Protein AF-A0A925MW36-F1 (afdb_monomer)

Structure (mmCIF, N/CA/C/O backbone):
data_AF-A0A925MW36-F1
#
_entry.id   AF-A0A925MW36-F1
#
loop_
_atom_site.group_PDB
_atom_site.id
_atom_site.type_symbol
_atom_site.label_atom_id
_atom_site.label_alt_id
_atom_site.label_comp_id
_atom_site.label_asym_id
_atom_site.label_entity_id
_atom_site.label_seq_id
_atom_site.pdbx_PDB_ins_code
_atom_site.Cartn_x
_atom_site.Cartn_y
_atom_site.Cartn_z
_atom_site.occupancy
_atom_site.B_iso_or_equiv
_atom_site.auth_seq_id
_atom_site.auth_comp_id
_atom_site.auth_asym_id
_atom_site.auth_atom_id
_atom_site.pdbx_PDB_model_num
ATOM 1 N N . MET A 1 1 ? -14.188 -10.999 62.364 1.00 54.62 1 MET A N 1
ATOM 2 C CA . MET A 1 1 ? -13.229 -10.550 61.322 1.00 54.62 1 MET A CA 1
ATOM 3 C C . MET A 1 1 ? -12.734 -11.669 60.375 1.00 54.62 1 MET A C 1
ATOM 5 O O . MET A 1 1 ? -11.698 -11.496 59.756 1.00 54.62 1 MET A O 1
ATOM 9 N N . LYS A 1 2 ? -13.461 -12.785 60.166 1.00 55.41 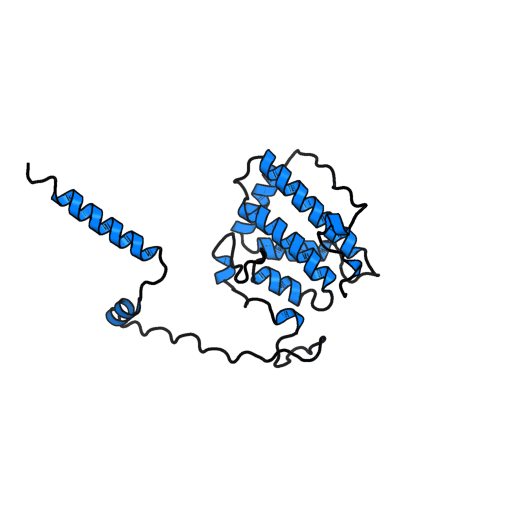2 LYS A N 1
ATOM 10 C CA . LYS A 1 2 ? -12.980 -13.921 59.333 1.00 55.41 2 LYS A CA 1
ATOM 11 C C . LYS A 1 2 ? -13.618 -14.050 57.933 1.00 55.41 2 LYS A C 1
ATOM 13 O O . LYS A 1 2 ? -13.214 -14.903 57.160 1.00 55.41 2 LYS A O 1
ATOM 18 N N . ARG A 1 3 ? -14.591 -13.200 57.578 1.00 53.69 3 ARG A N 1
ATOM 19 C CA . ARG A 1 3 ? -15.371 -13.317 56.323 1.00 53.69 3 ARG A CA 1
ATOM 20 C C . ARG A 1 3 ? -14.789 -12.582 55.103 1.00 53.69 3 ARG A C 1
ATOM 22 O O . ARG A 1 3 ? -15.271 -12.799 54.003 1.00 53.69 3 ARG A O 1
ATOM 29 N N . LYS A 1 4 ? -13.768 -11.731 55.276 1.00 52.72 4 LYS A N 1
ATOM 30 C CA . LYS A 1 4 ? -13.216 -10.899 54.184 1.00 52.72 4 LYS A CA 1
ATOM 31 C C . LYS A 1 4 ? -12.068 -11.549 53.395 1.00 52.72 4 LYS A C 1
ATOM 33 O O . LYS A 1 4 ? -11.804 -11.128 52.280 1.00 52.72 4 LYS A O 1
ATOM 38 N N . TRP A 1 5 ? -11.430 -12.592 53.928 1.00 47.94 5 TRP A N 1
ATOM 39 C CA . TRP A 1 5 ? -10.277 -13.239 53.282 1.00 47.94 5 TRP A CA 1
ATOM 40 C C . TRP A 1 5 ? -10.651 -14.208 52.151 1.00 47.94 5 TRP A C 1
ATOM 42 O O . TRP A 1 5 ? -9.851 -14.438 51.251 1.00 47.94 5 TRP A O 1
ATOM 52 N N . TRP A 1 6 ? -11.878 -14.735 52.148 1.00 47.44 6 TRP A N 1
ATOM 53 C CA . TRP A 1 6 ? -12.308 -15.703 51.133 1.00 47.44 6 TRP A CA 1
ATOM 54 C C . TRP A 1 6 ? -12.542 -15.053 49.758 1.00 47.44 6 TRP A C 1
ATOM 56 O O . TRP A 1 6 ? -12.207 -15.633 48.733 1.00 47.44 6 TRP A O 1
ATOM 66 N N . LEU A 1 7 ? -13.020 -13.803 49.735 1.00 51.78 7 LEU A N 1
ATOM 67 C CA . LEU A 1 7 ? -13.245 -13.049 48.494 1.00 51.78 7 LEU A CA 1
ATOM 68 C C . LEU A 1 7 ? -11.938 -12.669 47.779 1.00 51.78 7 LEU A C 1
ATOM 70 O O . LEU A 1 7 ? -11.902 -12.629 46.554 1.00 51.78 7 LEU A O 1
ATOM 74 N N . VAL A 1 8 ? -10.852 -12.448 48.527 1.00 57.06 8 VAL A N 1
ATOM 75 C CA . VAL A 1 8 ? -9.535 -12.116 47.953 1.00 57.06 8 VAL A CA 1
ATOM 76 C C . VAL A 1 8 ? -8.897 -13.339 47.281 1.00 57.06 8 VAL A C 1
ATOM 78 O O . VAL A 1 8 ? -8.304 -13.214 46.213 1.00 57.06 8 VAL A O 1
ATOM 81 N N . LEU A 1 9 ? -9.076 -14.534 47.855 1.00 52.84 9 LEU A N 1
ATOM 82 C CA . LEU A 1 9 ? -8.556 -15.778 47.277 1.00 52.84 9 LEU A CA 1
ATOM 83 C C . LEU A 1 9 ? -9.309 -16.203 46.007 1.00 52.84 9 LEU A C 1
ATOM 85 O O . LEU A 1 9 ? -8.680 -16.664 45.058 1.00 52.84 9 LEU A O 1
ATOM 89 N N . VAL A 1 10 ? -10.629 -15.991 45.947 1.00 56.34 10 VAL A N 1
ATOM 90 C CA . VAL A 1 10 ? -11.422 -16.262 44.731 1.00 56.34 10 VAL A CA 1
ATOM 91 C C . VAL A 1 10 ? -11.102 -15.252 43.618 1.00 56.34 10 VAL A C 1
ATOM 93 O O . VAL A 1 10 ? -11.014 -15.634 42.454 1.00 56.34 10 VAL A O 1
ATOM 96 N N . GLY A 1 11 ? -10.850 -13.983 43.964 1.00 52.19 11 GLY A N 1
ATOM 97 C CA . GLY A 1 11 ? -10.472 -12.947 42.996 1.00 52.19 11 GLY A CA 1
ATOM 98 C C . GLY A 1 11 ? -9.125 -13.199 42.306 1.00 52.19 11 GLY A C 1
ATOM 99 O O . GLY A 1 11 ? -9.013 -13.009 41.099 1.00 52.19 11 GLY A O 1
ATOM 100 N N . LEU A 1 12 ? -8.116 -13.689 43.036 1.00 52.62 12 LEU A N 1
ATOM 101 C CA . LEU A 1 12 ? -6.794 -13.989 42.465 1.00 52.62 12 LEU A CA 1
ATOM 102 C C . LEU A 1 12 ? -6.791 -15.233 41.560 1.00 52.62 12 LEU A C 1
ATOM 104 O O . LEU A 1 12 ? -6.071 -15.256 40.563 1.00 52.62 12 LEU A O 1
ATOM 108 N N . ALA A 1 13 ? -7.629 -16.234 41.850 1.00 50.66 13 ALA A N 1
ATOM 109 C CA . ALA A 1 13 ? -7.763 -17.423 41.005 1.00 50.66 13 ALA A CA 1
ATOM 110 C C . ALA A 1 13 ? -8.367 -17.104 39.622 1.00 50.66 13 ALA A C 1
ATOM 112 O O . ALA A 1 13 ? -7.975 -17.707 38.627 1.00 50.66 13 ALA A O 1
ATOM 113 N N . LEU A 1 14 ? -9.267 -16.117 39.535 1.00 47.84 14 LEU A N 1
ATOM 114 C CA . LEU A 1 14 ? -9.868 -15.688 38.265 1.00 47.84 14 LEU A CA 1
ATOM 115 C C . LEU A 1 14 ? -8.900 -14.873 37.389 1.00 47.84 14 LEU A C 1
ATOM 117 O O . LEU A 1 14 ? -8.946 -14.981 36.165 1.00 47.84 14 LEU A O 1
ATOM 121 N N . ILE A 1 15 ? -7.979 -14.115 37.994 1.00 50.81 15 ILE A N 1
ATOM 122 C CA . ILE A 1 15 ? -6.969 -13.332 37.258 1.00 50.81 15 ILE A CA 1
ATOM 123 C C . ILE A 1 15 ? -5.899 -14.246 36.636 1.00 50.81 15 ILE A C 1
ATOM 125 O O . ILE A 1 15 ? -5.464 -14.001 35.512 1.00 50.81 15 ILE A O 1
ATOM 129 N N . GLY A 1 16 ? -5.521 -15.334 37.318 1.00 45.19 16 GLY A N 1
ATOM 130 C CA . GLY A 1 16 ? -4.586 -16.326 36.774 1.00 45.19 16 GLY A CA 1
ATOM 131 C C . GLY A 1 16 ? -5.134 -17.073 35.553 1.00 45.19 16 GLY A C 1
ATOM 132 O O . GLY A 1 16 ? -4.391 -17.335 34.613 1.00 45.19 16 GLY A O 1
ATOM 133 N N . VAL A 1 17 ? -6.441 -17.355 35.523 1.00 48.38 17 VAL A N 1
ATOM 134 C CA . VAL A 1 17 ? -7.096 -18.014 34.380 1.00 48.38 17 VAL A CA 1
ATOM 135 C C . VAL A 1 17 ? -7.183 -17.080 33.168 1.00 48.38 17 VAL A C 1
ATOM 137 O O . VAL A 1 17 ? -6.993 -17.539 32.047 1.00 48.38 17 VAL A O 1
ATOM 140 N N . LEU A 1 18 ? -7.384 -15.770 33.367 1.00 44.94 18 LEU A N 1
ATOM 141 C CA . LEU A 1 18 ? -7.426 -14.802 32.262 1.00 44.94 18 LEU A CA 1
ATOM 142 C C . LEU A 1 18 ? -6.061 -14.580 31.586 1.00 44.94 18 LEU A C 1
ATOM 144 O O . LEU A 1 18 ? -6.017 -14.361 30.378 1.00 44.94 18 LEU A O 1
ATOM 148 N N . TRP A 1 19 ? -4.951 -14.681 32.324 1.00 42.81 19 TRP A N 1
ATOM 149 C CA . TRP A 1 19 ? -3.601 -14.554 31.748 1.00 42.81 19 TRP A CA 1
ATOM 150 C C . TRP A 1 19 ? -3.201 -15.737 30.854 1.00 42.81 19 TRP A C 1
ATOM 152 O O . TRP A 1 19 ? -2.377 -15.574 29.958 1.00 42.81 19 TRP A O 1
ATOM 162 N N . ILE A 1 20 ? -3.807 -16.911 31.048 1.00 44.81 20 ILE A N 1
ATOM 163 C CA . ILE A 1 20 ? -3.522 -18.115 30.252 1.00 44.81 20 ILE A CA 1
ATOM 164 C C . ILE A 1 20 ? -4.135 -18.020 28.842 1.00 44.81 20 ILE A C 1
ATOM 166 O O . ILE A 1 20 ? -3.621 -18.628 27.908 1.00 44.81 20 ILE A O 1
ATOM 170 N N . PHE A 1 21 ? -5.182 -17.212 28.647 1.00 45.09 21 PHE A N 1
ATOM 171 C CA . PHE A 1 21 ? -5.819 -17.047 27.333 1.00 45.09 21 PHE A CA 1
ATOM 172 C C . PHE A 1 21 ? -5.115 -16.042 26.408 1.00 45.09 21 PHE A C 1
ATOM 174 O O . PHE A 1 21 ? -5.378 -16.050 25.209 1.00 45.09 21 PHE A O 1
ATOM 181 N N . ALA A 1 22 ? -4.205 -15.207 26.921 1.00 44.84 22 ALA A N 1
ATOM 182 C CA . ALA A 1 22 ? -3.539 -14.164 26.132 1.00 44.84 22 ALA A CA 1
ATOM 183 C C . ALA A 1 22 ? -2.205 -14.602 25.490 1.00 44.84 22 ALA A C 1
ATOM 185 O O . ALA A 1 22 ? -1.701 -13.911 24.611 1.00 44.84 22 ALA A O 1
ATOM 186 N N . SER A 1 23 ? -1.622 -15.735 25.899 1.00 45.59 23 SER A N 1
ATOM 187 C CA . SER A 1 23 ? -0.281 -16.169 25.466 1.00 45.59 23 SER A CA 1
ATOM 188 C C . SER A 1 23 ? -0.261 -17.233 24.359 1.00 45.59 23 SER A C 1
ATOM 190 O O . SER A 1 23 ? 0.815 -17.684 23.977 1.00 45.59 23 SER A O 1
ATOM 192 N N . GLY A 1 24 ? -1.416 -17.630 23.813 1.00 47.84 24 GLY A N 1
ATOM 193 C CA . GLY A 1 24 ? -1.492 -18.428 22.579 1.00 47.84 24 GLY A CA 1
ATOM 194 C C . GLY A 1 24 ? -0.917 -19.852 22.636 1.00 47.84 24 GLY A C 1
ATOM 195 O O . GLY A 1 24 ? -0.820 -20.497 21.599 1.00 47.84 24 GLY A O 1
ATOM 196 N N . THR A 1 25 ? -0.561 -20.379 23.811 1.00 49.06 25 THR A N 1
ATOM 197 C CA . THR A 1 25 ? 0.030 -21.725 23.958 1.00 49.06 25 THR A CA 1
ATOM 198 C C . THR A 1 25 ? -0.758 -22.624 24.905 1.00 49.06 25 THR A C 1
ATOM 200 O O . THR A 1 25 ? -0.192 -23.467 25.602 1.00 49.06 25 THR A O 1
ATOM 203 N N . VAL A 1 26 ? -2.086 -22.480 24.942 1.00 52.59 26 VAL A N 1
ATOM 204 C CA . VAL A 1 26 ? -2.909 -23.472 25.639 1.00 52.59 26 VAL A CA 1
ATOM 205 C C . VAL A 1 26 ? -2.907 -24.743 24.799 1.00 52.59 26 VAL A C 1
ATOM 207 O O . VAL A 1 26 ? -3.488 -24.788 23.716 1.00 52.59 26 VAL A O 1
ATOM 210 N N . ASP A 1 27 ? -2.234 -25.773 25.302 1.00 56.81 27 ASP A N 1
ATOM 211 C CA . ASP A 1 27 ? -2.289 -27.117 24.748 1.00 56.81 27 ASP A CA 1
ATOM 212 C C . ASP A 1 27 ? -3.722 -27.658 24.916 1.00 56.81 27 ASP A C 1
ATOM 214 O O . ASP A 1 27 ? -4.105 -28.236 25.937 1.00 56.81 27 ASP A O 1
ATOM 218 N N . THR A 1 28 ? -4.570 -27.378 23.923 1.00 58.00 28 THR A N 1
ATOM 219 C CA . THR A 1 28 ? -5.993 -27.756 23.917 1.00 58.00 28 THR A CA 1
ATOM 220 C C . THR A 1 28 ? -6.202 -29.259 23.753 1.00 58.00 28 THR A C 1
ATOM 222 O O . THR A 1 28 ? -7.337 -29.726 23.854 1.00 58.00 28 THR A O 1
ATOM 225 N N . THR A 1 29 ? -5.127 -30.034 23.579 1.00 62.31 29 THR A N 1
ATOM 226 C CA . THR A 1 29 ? -5.169 -31.481 23.356 1.00 62.31 29 THR A CA 1
ATOM 227 C C . THR A 1 29 ? -5.871 -32.208 24.503 1.00 62.31 29 THR A C 1
ATOM 229 O O . THR A 1 29 ? -6.662 -33.122 24.268 1.00 62.31 29 THR A O 1
ATOM 232 N N . LEU A 1 30 ? -5.680 -31.756 25.749 1.00 60.53 30 LEU A N 1
ATOM 233 C CA . LEU A 1 30 ? -6.376 -32.316 26.915 1.00 60.53 30 LEU A CA 1
ATOM 234 C C . LEU A 1 30 ? -7.886 -32.036 26.894 1.00 60.53 30 LEU A C 1
ATOM 236 O O . LEU A 1 30 ? -8.679 -32.927 27.201 1.00 60.53 30 LEU A O 1
ATOM 240 N N . LEU A 1 31 ? -8.295 -30.829 26.492 1.00 59.78 31 LEU A N 1
ATOM 241 C CA . LEU A 1 31 ? -9.708 -30.445 26.412 1.00 59.78 31 LEU A CA 1
ATOM 242 C C . LEU A 1 31 ? -10.419 -31.152 25.249 1.00 59.78 31 LEU A C 1
ATOM 244 O O . LEU A 1 31 ? -11.536 -31.638 25.403 1.00 59.78 31 LEU A O 1
ATOM 248 N N . GLN A 1 32 ? -9.752 -31.258 24.100 1.00 63.88 32 GLN A N 1
ATOM 249 C CA . GLN A 1 32 ? -10.251 -31.967 22.921 1.00 63.88 32 GLN A CA 1
ATOM 250 C C . GLN A 1 32 ? -10.417 -33.467 23.198 1.00 63.88 32 GLN A C 1
ATOM 252 O O . GLN A 1 32 ? -11.444 -34.047 22.845 1.00 63.88 32 GLN A O 1
ATOM 257 N N . THR A 1 33 ? -9.469 -34.071 23.925 1.00 67.25 33 THR A N 1
ATOM 258 C CA . THR A 1 33 ? -9.548 -35.479 24.349 1.00 67.25 33 THR A CA 1
ATOM 259 C C . THR A 1 33 ? -10.697 -35.712 25.332 1.00 67.25 33 THR A C 1
ATOM 261 O O . THR A 1 33 ? -11.436 -36.683 25.185 1.00 67.25 33 THR A O 1
ATOM 264 N N . ALA A 1 34 ? -10.906 -34.806 26.295 1.00 71.25 34 ALA A N 1
ATOM 265 C CA . ALA A 1 34 ? -12.011 -34.902 27.253 1.00 71.25 34 ALA A CA 1
ATOM 266 C C . ALA A 1 34 ? -13.398 -34.761 26.597 1.00 71.25 34 ALA A C 1
ATOM 268 O O . ALA A 1 34 ? -14.369 -35.340 27.079 1.00 71.25 34 ALA A O 1
ATOM 269 N N . LEU A 1 35 ? -13.491 -34.020 25.489 1.00 76.81 35 LEU A N 1
ATOM 270 C CA . LEU A 1 35 ? -14.731 -33.810 24.735 1.00 76.81 35 LEU A CA 1
ATOM 271 C C . LEU A 1 35 ? -14.957 -34.842 23.618 1.00 76.81 35 LEU A C 1
ATOM 273 O O . LEU A 1 35 ? -15.942 -34.740 22.889 1.00 76.81 35 LEU A O 1
ATOM 277 N N . GLY A 1 36 ? -14.057 -35.816 23.444 1.00 70.62 36 GLY A N 1
ATOM 278 C CA . GLY A 1 36 ? -14.127 -36.771 22.333 1.00 70.62 36 GLY A CA 1
ATOM 279 C C . GLY A 1 36 ? -13.991 -36.116 20.952 1.00 70.62 36 GLY A C 1
ATOM 280 O O . GLY A 1 36 ? -14.311 -36.736 19.937 1.00 70.62 36 GLY A O 1
ATOM 281 N N . VAL A 1 37 ? -13.518 -34.867 20.897 1.00 70.25 37 VAL A N 1
ATOM 282 C CA . VAL A 1 37 ? -13.255 -34.150 19.652 1.00 70.25 37 VAL A CA 1
ATOM 283 C C . VAL A 1 37 ? -11.925 -34.663 19.133 1.00 70.25 37 VAL A C 1
ATOM 285 O O . VAL A 1 37 ? -10.866 -34.360 19.682 1.00 70.25 37 VAL A O 1
ATOM 288 N N . LYS A 1 38 ? -11.978 -35.480 18.079 1.00 67.50 38 LYS A N 1
ATOM 289 C CA . LYS A 1 38 ? -10.772 -35.926 17.385 1.00 67.50 38 LYS A CA 1
ATOM 290 C C . LYS A 1 38 ? -10.008 -34.673 16.931 1.00 67.50 38 LYS A C 1
ATOM 292 O O . LYS A 1 38 ? -10.609 -33.873 16.209 1.00 67.50 38 LYS A O 1
ATOM 297 N N . PRO A 1 39 ? -8.739 -34.479 17.337 1.00 59.09 39 PRO A N 1
ATOM 298 C CA . PRO A 1 39 ? -7.960 -33.346 16.865 1.00 59.09 39 PRO A CA 1
ATOM 299 C C . PRO A 1 39 ? -7.966 -33.376 15.340 1.00 59.09 39 PRO A C 1
ATOM 301 O O . PRO A 1 39 ? -7.763 -34.435 14.730 1.00 59.09 39 PRO A O 1
ATOM 304 N N . ALA A 1 40 ? -8.276 -32.229 14.732 1.00 58.28 40 ALA A N 1
ATOM 305 C CA . ALA A 1 40 ? -8.167 -32.094 13.292 1.00 58.28 40 ALA A CA 1
ATOM 306 C C . ALA A 1 40 ? -6.739 -32.511 12.907 1.00 58.28 40 ALA A C 1
ATOM 308 O O . ALA A 1 40 ? -5.794 -32.096 13.588 1.00 58.28 40 ALA A O 1
ATOM 309 N N . PRO A 1 41 ? -6.558 -33.374 11.891 1.00 54.88 41 PRO A N 1
ATOM 310 C CA . PRO A 1 41 ? -5.220 -33.690 11.426 1.00 54.88 41 PRO A CA 1
ATOM 311 C C . PRO A 1 41 ? -4.517 -32.369 11.123 1.00 54.88 41 PRO A C 1
ATOM 313 O O . PRO A 1 41 ? -5.091 -31.513 10.446 1.00 54.88 41 PRO A O 1
ATOM 316 N N . ALA A 1 42 ? -3.309 -32.196 11.667 1.00 53.38 42 ALA A N 1
ATOM 317 C CA . ALA A 1 42 ? -2.468 -31.064 11.311 1.00 53.38 42 ALA A CA 1
ATOM 318 C C . ALA A 1 42 ? -2.445 -30.961 9.776 1.00 53.38 42 ALA A C 1
ATOM 320 O O . ALA A 1 42 ? -2.336 -32.012 9.126 1.00 53.38 42 ALA A O 1
ATOM 321 N N . PRO A 1 43 ? -2.604 -29.758 9.190 1.00 51.72 43 PRO A N 1
ATOM 322 C CA . PRO A 1 43 ? -2.528 -29.614 7.747 1.00 51.72 43 PRO A CA 1
ATOM 323 C C . PRO A 1 43 ? -1.233 -30.274 7.287 1.00 51.72 43 PRO A C 1
ATOM 325 O O . PRO A 1 43 ? -0.152 -29.965 7.792 1.00 51.72 43 PRO A O 1
ATOM 328 N N . ALA A 1 44 ? -1.365 -31.274 6.413 1.00 43.72 44 ALA A N 1
ATOM 329 C CA . ALA A 1 44 ? -0.216 -31.982 5.882 1.00 43.72 44 ALA A CA 1
ATOM 330 C C . ALA A 1 44 ? 0.722 -30.936 5.277 1.00 43.72 44 ALA A C 1
ATOM 332 O O . ALA A 1 44 ? 0.263 -30.110 4.489 1.00 43.72 44 ALA A O 1
ATOM 333 N N . ALA A 1 45 ? 2.002 -30.962 5.660 1.00 47.69 45 ALA A N 1
ATOM 334 C CA . ALA A 1 45 ? 3.015 -30.114 5.053 1.00 47.69 45 ALA A CA 1
ATOM 335 C C . ALA A 1 45 ? 2.952 -30.325 3.535 1.00 47.69 45 ALA A C 1
ATOM 337 O O . ALA A 1 45 ? 3.310 -31.390 3.021 1.00 47.69 45 ALA A O 1
ATOM 338 N N . THR A 1 46 ? 2.394 -29.349 2.824 1.00 54.25 46 THR A N 1
ATOM 339 C CA . THR A 1 46 ? 2.319 -29.371 1.370 1.00 54.25 46 THR A CA 1
ATOM 340 C C . THR A 1 46 ? 3.748 -29.396 0.867 1.00 54.25 46 THR A C 1
ATOM 342 O O . THR A 1 46 ? 4.526 -28.520 1.232 1.00 54.25 46 THR A O 1
ATOM 345 N N . LYS A 1 47 ? 4.113 -30.408 0.068 1.00 59.41 47 LYS A N 1
ATOM 346 C CA . LYS A 1 47 ? 5.412 -30.424 -0.615 1.00 59.41 47 LYS A CA 1
ATOM 347 C C . LYS A 1 47 ? 5.574 -29.082 -1.326 1.00 59.41 47 LYS A C 1
ATOM 349 O O . LYS A 1 47 ? 4.766 -28.770 -2.200 1.00 59.41 47 LYS A O 1
ATOM 354 N N . GLU A 1 48 ? 6.556 -28.293 -0.903 1.00 73.69 48 GLU A N 1
ATOM 355 C CA . GLU A 1 48 ? 6.808 -26.981 -1.488 1.00 73.69 48 GLU A CA 1
ATOM 356 C C . GLU A 1 48 ? 7.097 -27.158 -2.977 1.00 73.69 48 GLU A C 1
ATOM 358 O O . GLU A 1 48 ? 7.946 -27.961 -3.377 1.00 73.69 48 GLU A O 1
ATOM 363 N N . LYS A 1 49 ? 6.324 -26.454 -3.807 1.00 79.88 49 LYS A N 1
ATOM 364 C CA . LYS A 1 49 ? 6.540 -26.453 -5.251 1.00 79.88 49 LYS A CA 1
ATOM 365 C C . LYS A 1 49 ? 7.912 -25.834 -5.545 1.00 79.88 49 LYS A C 1
ATOM 367 O O . LYS A 1 49 ? 8.262 -24.836 -4.916 1.00 79.88 49 LYS A O 1
ATOM 372 N N . PRO A 1 50 ? 8.683 -26.378 -6.502 1.00 86.88 50 PRO A N 1
ATOM 373 C CA . PRO A 1 50 ? 9.969 -25.797 -6.872 1.00 86.88 50 PRO A CA 1
ATOM 374 C C . PRO A 1 50 ? 9.784 -24.399 -7.477 1.00 86.88 50 PRO A C 1
ATOM 376 O O . PRO A 1 50 ? 8.732 -24.095 -8.033 1.00 86.88 50 PRO A O 1
ATOM 379 N N . ILE A 1 51 ? 10.813 -23.552 -7.421 1.00 84.25 51 ILE A N 1
ATOM 380 C CA . ILE A 1 51 ? 10.813 -22.248 -8.102 1.00 84.25 51 ILE A CA 1
ATOM 381 C C . ILE A 1 51 ? 11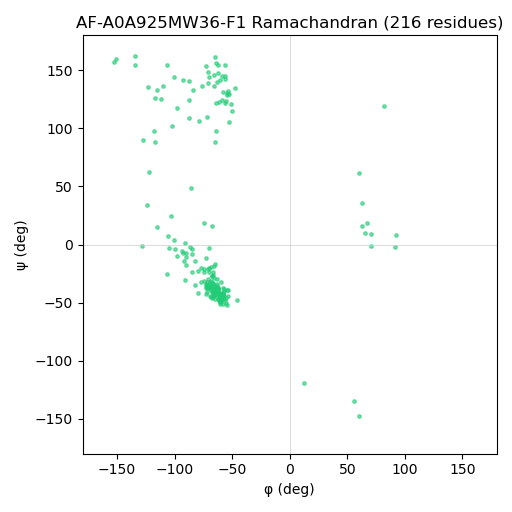.057 -22.464 -9.602 1.00 84.25 51 ILE A C 1
ATOM 383 O O . ILE A 1 51 ? 11.922 -23.251 -9.993 1.00 84.25 51 ILE A O 1
ATOM 387 N N . CYS A 1 52 ? 10.309 -21.767 -10.456 1.00 85.50 52 CYS A N 1
ATOM 388 C CA . CYS A 1 52 ? 10.491 -21.834 -11.901 1.00 85.50 52 CYS A CA 1
ATOM 389 C C . CYS A 1 52 ? 11.856 -21.252 -12.307 1.00 85.50 52 CYS A C 1
ATOM 391 O O . CYS A 1 52 ? 12.262 -20.184 -11.849 1.00 85.50 52 CYS A O 1
ATOM 393 N N . SER A 1 53 ? 12.565 -21.922 -13.216 1.00 81.62 53 SER A N 1
ATOM 394 C CA . SER A 1 53 ? 13.842 -21.423 -13.747 1.00 81.62 53 SER A CA 1
ATOM 395 C C . SER A 1 53 ? 13.673 -20.270 -14.742 1.00 81.62 53 SER A C 1
ATOM 397 O O . SER A 1 53 ? 14.611 -19.507 -14.958 1.00 81.62 53 SER A O 1
ATOM 399 N N . GLN A 1 54 ? 12.488 -20.139 -15.343 1.00 76.62 54 GLN A N 1
ATOM 400 C CA . GLN A 1 54 ? 12.160 -19.106 -16.323 1.00 76.62 54 GLN A CA 1
ATOM 401 C C . GLN A 1 54 ? 11.363 -17.964 -15.684 1.00 76.62 54 GLN A C 1
ATOM 403 O O . GLN A 1 54 ? 10.522 -18.200 -14.816 1.00 76.62 54 GLN A O 1
ATOM 408 N N . ALA A 1 55 ? 11.611 -16.735 -16.147 1.00 68.06 55 ALA A N 1
ATOM 409 C CA . ALA A 1 55 ? 10.909 -15.536 -15.683 1.00 68.06 55 ALA A CA 1
ATOM 410 C C . ALA A 1 55 ? 9.438 -15.505 -16.137 1.00 68.06 55 ALA A C 1
ATOM 412 O O . ALA A 1 55 ? 8.559 -15.119 -15.370 1.00 68.06 55 ALA A O 1
ATOM 413 N N . ILE A 1 56 ? 9.167 -15.967 -17.363 1.00 70.44 56 ILE A N 1
ATOM 414 C CA . ILE A 1 56 ? 7.814 -16.115 -17.905 1.00 70.44 56 ILE A CA 1
ATOM 415 C C . ILE A 1 56 ? 7.397 -17.569 -17.721 1.00 70.44 56 ILE A C 1
ATOM 417 O O . ILE A 1 56 ? 8.020 -18.476 -18.272 1.00 70.44 56 ILE A O 1
ATOM 421 N N . VAL A 1 57 ? 6.344 -17.787 -16.940 1.00 75.00 57 VAL A N 1
ATOM 422 C CA . VAL A 1 57 ? 5.865 -19.122 -16.583 1.00 75.00 57 VAL A CA 1
ATOM 423 C C . VAL A 1 57 ? 4.506 -19.358 -17.246 1.00 75.00 57 VAL A C 1
ATOM 425 O O . VAL A 1 57 ? 3.598 -18.549 -17.047 1.00 75.00 57 VAL A O 1
ATOM 428 N N . PRO A 1 58 ? 4.325 -20.441 -18.026 1.00 74.81 58 PRO A N 1
ATOM 429 C CA . PRO A 1 58 ? 3.024 -20.786 -18.587 1.00 74.81 58 PRO A CA 1
ATOM 430 C C . PRO A 1 58 ? 1.973 -21.007 -17.496 1.00 74.81 58 PRO A C 1
ATOM 432 O O . PRO A 1 58 ? 2.261 -21.580 -16.441 1.00 74.81 58 PRO A O 1
ATOM 435 N N . THR A 1 59 ? 0.728 -20.623 -17.778 1.00 72.00 59 THR A N 1
ATOM 436 C CA . THR A 1 59 ? -0.410 -20.928 -16.906 1.00 72.00 59 THR A CA 1
ATOM 437 C C . THR A 1 59 ? -0.493 -22.441 -16.668 1.00 72.00 59 THR A C 1
ATOM 439 O O . THR A 1 59 ? -0.569 -23.217 -17.619 1.00 72.00 59 THR A O 1
ATOM 442 N N . GLY A 1 60 ? -0.472 -22.863 -15.400 1.00 72.00 60 GLY A N 1
ATOM 443 C CA . GLY A 1 60 ? -0.540 -24.278 -15.014 1.00 72.00 60 GLY A CA 1
ATOM 444 C C . GLY A 1 60 ? 0.807 -24.987 -14.829 1.00 72.00 60 GLY A C 1
ATOM 445 O O . GLY A 1 60 ? 0.814 -26.201 -14.636 1.00 72.00 60 GLY A O 1
ATOM 446 N N . ALA A 1 61 ? 1.936 -24.272 -14.858 1.00 79.12 61 ALA A N 1
ATOM 447 C CA . ALA A 1 61 ? 3.223 -24.858 -14.490 1.00 79.12 61 ALA A CA 1
ATOM 448 C C . ALA A 1 61 ? 3.229 -25.363 -13.033 1.00 79.12 61 ALA A C 1
ATOM 450 O O . ALA A 1 61 ? 2.691 -24.720 -12.128 1.00 79.12 61 ALA A O 1
ATOM 451 N N . ASP A 1 62 ? 3.884 -26.501 -12.790 1.00 86.44 62 ASP A N 1
ATOM 452 C CA . ASP A 1 62 ? 4.050 -27.066 -11.444 1.00 86.44 62 ASP A CA 1
ATOM 453 C C . ASP A 1 62 ? 5.271 -26.472 -10.720 1.00 86.44 62 ASP A C 1
ATOM 455 O O . ASP A 1 62 ? 6.148 -27.175 -10.222 1.00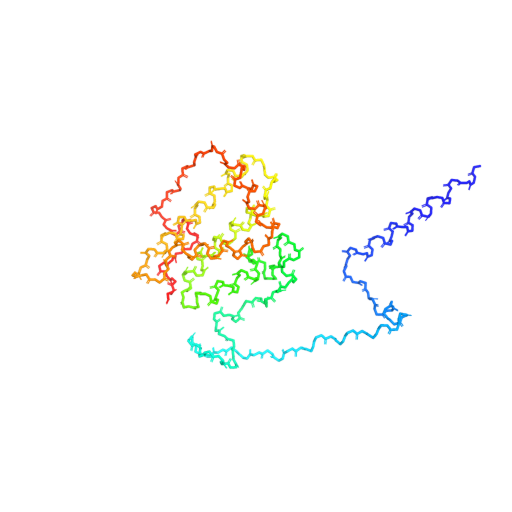 86.44 62 ASP A O 1
ATOM 459 N N . CYS A 1 63 ? 5.372 -25.143 -10.730 1.00 84.50 63 CYS A N 1
ATOM 460 C CA . CYS A 1 63 ? 6.430 -24.395 -10.061 1.00 84.50 63 CYS A CA 1
ATOM 461 C C . CYS A 1 63 ? 5.936 -23.001 -9.644 1.00 84.50 63 CYS A C 1
ATOM 463 O O . CYS A 1 63 ? 4.932 -22.503 -10.156 1.00 84.50 63 CYS A O 1
ATOM 465 N N . ILE A 1 64 ? 6.625 -22.380 -8.689 1.00 83.31 64 ILE A N 1
ATOM 466 C CA . ILE A 1 64 ? 6.349 -21.022 -8.207 1.00 83.31 64 ILE A CA 1
ATOM 467 C C . ILE A 1 64 ? 7.114 -20.031 -9.096 1.00 83.31 64 ILE A C 1
ATOM 469 O O . ILE A 1 64 ? 8.336 -20.164 -9.216 1.00 83.31 64 ILE A O 1
ATOM 473 N N . PRO A 1 65 ? 6.455 -19.036 -9.718 1.00 85.31 65 PRO A N 1
ATOM 474 C CA . PRO A 1 65 ? 7.155 -17.997 -10.465 1.00 85.31 65 PRO A CA 1
ATOM 475 C C . PRO A 1 65 ? 8.190 -17.275 -9.601 1.00 85.31 65 PRO A C 1
ATOM 477 O O . PRO A 1 65 ? 7.956 -17.041 -8.418 1.00 85.31 65 PRO A O 1
ATOM 480 N N . GLN A 1 66 ? 9.322 -16.878 -10.186 1.00 85.38 66 GLN A N 1
ATOM 481 C CA . GLN A 1 66 ? 10.426 -16.265 -9.429 1.00 85.38 66 GLN A CA 1
ATOM 482 C C . GLN A 1 66 ? 9.996 -15.016 -8.654 1.00 85.38 66 GLN A C 1
ATOM 484 O O . GLN A 1 66 ? 10.391 -14.843 -7.505 1.00 85.38 66 GLN A O 1
ATOM 489 N N . HIS A 1 67 ? 9.125 -14.191 -9.240 1.00 83.38 67 HIS A N 1
ATOM 490 C CA . HIS A 1 67 ? 8.588 -13.009 -8.569 1.00 83.38 67 HIS A CA 1
ATOM 491 C C . HIS A 1 67 ? 7.702 -13.357 -7.359 1.00 83.38 67 HIS A C 1
ATOM 493 O O . HIS A 1 67 ? 7.514 -12.500 -6.512 1.00 83.38 67 HIS A O 1
ATOM 499 N N . MET A 1 68 ? 7.189 -14.584 -7.230 1.00 89.00 68 MET A N 1
ATOM 500 C CA . MET A 1 68 ? 6.376 -15.034 -6.088 1.00 89.00 68 MET A CA 1
ATOM 501 C C . MET A 1 68 ? 7.184 -15.806 -5.034 1.00 89.00 68 MET A C 1
ATOM 503 O O . MET A 1 68 ? 6.653 -16.116 -3.972 1.00 89.00 68 MET A O 1
ATOM 507 N N . ALA A 1 69 ? 8.439 -16.166 -5.326 1.00 86.56 69 ALA A N 1
ATOM 508 C CA . ALA A 1 69 ? 9.192 -17.156 -4.555 1.00 86.56 69 ALA A CA 1
ATOM 509 C C . ALA A 1 69 ? 9.465 -16.753 -3.097 1.00 86.56 69 ALA A C 1
ATOM 511 O O . ALA A 1 69 ? 9.565 -17.623 -2.239 1.00 86.56 69 ALA A O 1
ATOM 512 N N . ASN A 1 70 ? 9.569 -15.451 -2.828 1.00 88.50 70 ASN A N 1
ATOM 513 C CA . ASN A 1 70 ? 9.895 -14.920 -1.504 1.00 88.50 70 ASN A CA 1
ATOM 514 C C . ASN A 1 70 ? 8.687 -14.305 -0.787 1.00 88.50 70 ASN A C 1
ATOM 516 O O . ASN A 1 70 ? 8.874 -13.679 0.249 1.00 88.50 70 ASN A O 1
ATOM 520 N N . LEU A 1 71 ? 7.475 -14.445 -1.338 1.00 93.62 71 LEU A N 1
ATOM 521 C CA . LEU A 1 71 ? 6.282 -13.872 -0.723 1.00 93.62 71 LEU A CA 1
ATOM 522 C C . LEU A 1 71 ? 5.666 -14.831 0.302 1.00 93.62 71 LEU A C 1
ATOM 524 O O . LEU A 1 71 ? 5.554 -16.034 0.017 1.00 93.62 71 LEU A O 1
ATOM 528 N N . PRO A 1 72 ? 5.173 -14.315 1.440 1.00 95.25 72 PRO A N 1
ATOM 529 C CA . PRO A 1 72 ? 4.377 -15.095 2.377 1.00 95.25 72 PRO A CA 1
ATOM 530 C C . PRO A 1 72 ? 3.148 -15.716 1.687 1.00 95.25 72 PRO A C 1
ATOM 532 O O . PRO A 1 72 ? 2.710 -15.246 0.631 1.00 95.25 72 PRO A O 1
ATOM 535 N N . PRO A 1 73 ? 2.606 -16.838 2.196 1.00 92.88 73 PRO A N 1
ATOM 536 C CA . PRO A 1 73 ? 1.401 -17.461 1.646 1.00 92.88 73 PRO A CA 1
ATOM 537 C C . PRO A 1 73 ? 0.189 -16.527 1.748 1.00 92.88 73 PRO A C 1
ATOM 539 O O . PRO A 1 73 ? 0.142 -15.669 2.619 1.00 92.88 73 PRO A O 1
ATOM 542 N N . ASP A 1 74 ? -0.805 -16.705 0.871 1.00 94.25 74 ASP A N 1
ATOM 543 C CA . ASP A 1 74 ? -2.049 -15.933 0.963 1.00 94.25 74 ASP A CA 1
ATOM 544 C C . ASP A 1 74 ? -2.766 -16.290 2.280 1.00 94.25 74 ASP A C 1
ATOM 546 O O . ASP A 1 74 ? -3.076 -17.470 2.499 1.00 94.25 74 ASP A O 1
ATOM 550 N N . PRO A 1 75 ? -3.036 -15.313 3.164 1.00 96.50 75 PRO A N 1
ATOM 551 C CA . PRO A 1 75 ? -3.704 -15.561 4.433 1.00 96.50 75 PRO A CA 1
ATOM 552 C C . PRO A 1 75 ? -5.202 -15.873 4.269 1.00 96.50 75 PRO A C 1
ATOM 554 O O . PRO A 1 75 ? -5.852 -16.294 5.231 1.00 96.50 75 PRO A O 1
ATOM 557 N N . GLY A 1 76 ? -5.783 -15.656 3.085 1.00 95.88 76 GLY A N 1
ATOM 558 C CA . GLY A 1 76 ? -7.191 -15.897 2.791 1.00 95.88 76 GLY A CA 1
ATOM 559 C C . GLY A 1 76 ? -8.121 -15.154 3.751 1.00 95.88 76 GLY A C 1
ATOM 560 O O . GLY A 1 76 ? -7.917 -13.986 4.083 1.00 95.88 76 GLY A O 1
ATOM 561 N N . GLU A 1 77 ? -9.147 -15.845 4.251 1.00 96.56 77 GLU A N 1
ATOM 562 C CA . GLU A 1 77 ? -10.107 -15.252 5.193 1.00 96.56 77 GLU A CA 1
ATOM 563 C C . GLU A 1 77 ? -9.483 -14.901 6.552 1.00 96.56 77 GLU A C 1
ATOM 565 O O . GLU A 1 77 ? -9.933 -13.957 7.202 1.00 96.56 77 GLU A O 1
ATOM 570 N N . ALA A 1 78 ? -8.407 -15.581 6.969 1.00 96.94 78 ALA A N 1
ATOM 571 C CA . ALA A 1 78 ? -7.687 -15.198 8.184 1.00 96.94 78 ALA A CA 1
ATOM 572 C C . ALA A 1 78 ? -7.074 -13.794 8.042 1.00 96.94 78 ALA A C 1
ATOM 574 O O . ALA A 1 78 ? -7.076 -13.017 8.997 1.00 96.94 78 ALA A O 1
ATOM 575 N N . GLY A 1 79 ? -6.650 -13.431 6.828 1.00 96.88 79 GLY A N 1
ATOM 576 C CA . GLY A 1 79 ? -6.133 -12.106 6.495 1.00 96.88 79 GLY A CA 1
ATOM 577 C C . GLY A 1 79 ? -7.163 -10.987 6.610 1.00 96.88 79 GLY A C 1
ATOM 578 O O . GLY A 1 79 ? -6.775 -9.826 6.688 1.00 96.88 79 GLY A O 1
ATOM 579 N N . LYS A 1 80 ? -8.463 -11.302 6.654 1.00 97.69 80 LYS A N 1
ATOM 580 C CA . LYS A 1 80 ? -9.568 -10.332 6.759 1.00 97.69 80 LYS A CA 1
ATOM 581 C C . LYS A 1 80 ? -10.123 -10.189 8.177 1.00 97.69 80 LYS A C 1
ATOM 583 O O . LYS A 1 80 ? -10.989 -9.351 8.404 1.00 97.69 80 LYS A O 1
ATOM 588 N N . ALA A 1 81 ? -9.633 -10.978 9.133 1.00 97.19 81 ALA A N 1
ATOM 589 C CA . ALA A 1 81 ? -10.171 -11.015 10.493 1.00 97.19 81 ALA A CA 1
ATOM 590 C C . ALA A 1 81 ? -9.926 -9.726 11.303 1.00 97.19 81 ALA A C 1
ATOM 592 O O . ALA A 1 81 ? -10.605 -9.490 12.301 1.00 97.19 81 ALA A O 1
ATOM 593 N N . THR A 1 82 ? -8.957 -8.898 10.901 1.00 97.44 82 THR A N 1
ATOM 594 C CA . THR A 1 82 ? -8.588 -7.651 11.585 1.00 97.44 82 THR A CA 1
ATOM 595 C C . THR A 1 82 ? -8.412 -6.505 10.587 1.00 97.44 82 THR A C 1
ATOM 597 O O . THR A 1 82 ? -8.204 -6.727 9.391 1.00 97.44 82 THR A O 1
ATOM 600 N N . ILE A 1 83 ? -8.446 -5.262 11.080 1.00 98.06 83 ILE A N 1
ATOM 601 C CA . ILE A 1 83 ? -8.137 -4.070 10.271 1.00 98.06 83 ILE A CA 1
ATOM 602 C C . ILE A 1 83 ? -6.751 -4.199 9.626 1.00 98.06 83 ILE A C 1
ATOM 604 O O . ILE A 1 83 ? -6.628 -4.018 8.413 1.00 98.06 83 ILE A O 1
ATOM 608 N N . ASP A 1 84 ? -5.761 -4.609 10.418 1.00 97.50 84 ASP A N 1
ATOM 609 C CA . ASP A 1 84 ? -4.355 -4.698 10.006 1.00 97.50 84 ASP A CA 1
ATOM 610 C C . ASP A 1 84 ? -4.049 -5.922 9.146 1.00 97.50 84 ASP A C 1
ATOM 612 O O . ASP A 1 84 ? -3.076 -5.915 8.403 1.00 97.50 84 ASP A O 1
ATOM 616 N N . GLY A 1 85 ? -4.897 -6.950 9.205 1.00 98.00 85 GLY A N 1
ATOM 617 C CA . GLY A 1 85 ? -4.701 -8.222 8.521 1.00 98.00 85 GLY A CA 1
ATOM 618 C C . GLY A 1 85 ? -3.428 -8.947 8.951 1.00 98.00 85 GLY A C 1
ATOM 619 O O . GLY A 1 85 ? -3.046 -8.897 10.121 1.00 98.00 85 GLY A O 1
ATOM 620 N N . ILE A 1 86 ? -2.821 -9.676 8.013 1.00 98.56 86 ILE A N 1
ATOM 621 C CA . ILE A 1 86 ? -1.593 -10.447 8.232 1.00 98.56 86 ILE A CA 1
ATOM 622 C C . ILE A 1 86 ? -0.499 -9.880 7.326 1.00 98.56 86 ILE A C 1
ATOM 624 O O . ILE A 1 86 ? -0.705 -9.750 6.122 1.00 98.56 86 ILE A O 1
ATOM 628 N N . ASP A 1 87 ? 0.624 -9.533 7.949 1.00 98.06 87 ASP A N 1
ATOM 629 C CA . ASP A 1 87 ? 1.904 -9.147 7.349 1.00 98.06 87 ASP A CA 1
ATOM 630 C C . ASP A 1 87 ? 2.963 -10.050 8.007 1.00 98.06 87 ASP A C 1
ATOM 632 O O . ASP A 1 87 ? 3.423 -9.797 9.130 1.00 98.06 87 ASP A O 1
ATOM 636 N N . ALA A 1 88 ? 3.208 -11.210 7.398 1.00 98.00 88 ALA A N 1
ATOM 637 C CA . ALA A 1 88 ? 3.994 -12.283 8.000 1.00 98.00 88 ALA A CA 1
ATOM 638 C C . ALA A 1 88 ? 5.503 -12.008 7.946 1.00 98.00 88 ALA A C 1
ATOM 640 O O . ALA A 1 88 ? 6.231 -12.418 8.859 1.00 98.00 88 ALA A O 1
ATOM 641 N N . ASP A 1 89 ? 5.971 -11.315 6.907 1.00 96.94 89 ASP A N 1
ATOM 642 C CA . ASP A 1 89 ? 7.375 -10.943 6.720 1.00 96.94 89 ASP A CA 1
ATOM 643 C C . ASP A 1 89 ? 7.725 -9.549 7.270 1.00 96.94 89 ASP A C 1
ATOM 645 O O . ASP A 1 89 ? 8.909 -9.225 7.399 1.00 96.94 89 ASP A O 1
ATOM 649 N N . LYS A 1 90 ? 6.722 -8.799 7.747 1.00 96.81 90 LYS A N 1
ATOM 650 C CA . LYS A 1 90 ? 6.843 -7.505 8.436 1.00 96.81 90 LYS A CA 1
ATOM 651 C C . LYS A 1 90 ? 7.457 -6.429 7.552 1.00 96.81 90 LYS A C 1
ATOM 653 O O . LYS A 1 90 ? 8.212 -5.580 8.041 1.00 96.81 90 LYS A O 1
ATOM 658 N N . ASP A 1 91 ? 7.147 -6.464 6.261 1.00 95.56 91 ASP A N 1
ATOM 659 C CA . ASP A 1 91 ? 7.599 -5.455 5.305 1.00 95.56 91 ASP A CA 1
ATOM 660 C C . ASP A 1 91 ? 6.675 -4.218 5.260 1.00 95.56 91 ASP A C 1
ATOM 662 O O . ASP A 1 91 ? 6.984 -3.220 4.598 1.00 95.56 91 ASP A O 1
ATOM 666 N N . GLY A 1 92 ? 5.568 -4.251 6.011 1.00 96.00 92 GLY A N 1
ATOM 667 C CA . GLY A 1 92 ? 4.583 -3.183 6.131 1.00 96.00 92 GLY A CA 1
ATOM 668 C C . GLY A 1 92 ? 3.432 -3.271 5.127 1.00 96.00 92 GLY A C 1
ATOM 669 O O . GLY A 1 92 ? 2.537 -2.420 5.172 1.00 96.00 92 GLY A O 1
ATOM 670 N N . VAL A 1 93 ? 3.430 -4.251 4.222 1.00 98.25 93 VAL A N 1
ATOM 671 C CA . VAL A 1 93 ? 2.337 -4.562 3.292 1.00 98.25 93 VAL A CA 1
ATOM 672 C C . VAL A 1 93 ? 1.712 -5.885 3.715 1.00 98.25 93 VAL A C 1
ATOM 674 O O . VAL A 1 93 ? 2.411 -6.836 4.023 1.00 98.25 93 VAL A O 1
ATOM 677 N N . ARG A 1 94 ? 0.380 -5.975 3.726 1.00 98.44 94 ARG A N 1
ATOM 678 C CA . ARG A 1 94 ? -0.265 -7.253 4.034 1.00 98.44 94 ARG A CA 1
ATOM 679 C C . ARG A 1 94 ? 0.027 -8.296 2.961 1.00 98.44 94 ARG A C 1
ATOM 681 O O . ARG A 1 94 ? 0.015 -7.973 1.770 1.00 98.44 94 ARG A O 1
ATOM 688 N N . ASP A 1 95 ? 0.135 -9.551 3.375 1.00 98.44 95 ASP A N 1
ATOM 689 C CA . ASP A 1 95 ? 0.403 -10.706 2.515 1.00 98.44 95 ASP A CA 1
ATOM 690 C C . ASP A 1 95 ? -0.594 -10.800 1.334 1.00 98.44 95 ASP A C 1
ATOM 692 O O . ASP A 1 95 ? -0.211 -11.099 0.200 1.00 98.44 95 ASP A O 1
ATOM 696 N N . ASP A 1 96 ? -1.881 -10.489 1.572 1.00 98.19 96 ASP A N 1
ATOM 697 C CA . ASP A 1 96 ? -2.934 -10.502 0.542 1.00 98.19 96 ASP A CA 1
ATOM 698 C C . ASP A 1 96 ? -2.749 -9.399 -0.514 1.00 98.19 96 ASP A C 1
ATOM 700 O O . ASP A 1 96 ? -3.065 -9.586 -1.690 1.00 98.19 96 ASP A O 1
ATOM 704 N N . VAL A 1 97 ? -2.217 -8.245 -0.112 1.00 98.44 97 VAL A N 1
ATOM 705 C CA . VAL A 1 97 ? -1.932 -7.113 -1.002 1.00 98.44 97 VAL A CA 1
ATOM 706 C C . VAL A 1 97 ? -0.623 -7.333 -1.763 1.00 98.44 97 VAL A C 1
ATOM 708 O O . VAL A 1 97 ? -0.575 -7.079 -2.968 1.00 98.44 97 VAL A O 1
ATOM 711 N N . GLN A 1 98 ? 0.419 -7.845 -1.100 1.00 98.12 98 GLN A N 1
ATOM 712 C CA . GLN A 1 98 ? 1.695 -8.196 -1.732 1.00 98.12 98 GLN A CA 1
ATOM 713 C C . GLN A 1 98 ? 1.482 -9.177 -2.894 1.00 98.12 98 GLN A C 1
ATOM 715 O O . GLN A 1 98 ? 1.919 -8.927 -4.023 1.00 98.12 98 GLN A O 1
ATOM 720 N N . ARG A 1 99 ? 0.743 -10.269 -2.645 1.00 96.94 99 ARG A N 1
ATOM 721 C CA . ARG A 1 99 ? 0.425 -11.269 -3.675 1.00 96.94 99 ARG A CA 1
ATOM 722 C C . ARG A 1 99 ? -0.368 -10.682 -4.822 1.00 96.94 99 ARG A C 1
ATOM 724 O O . ARG A 1 99 ? 0.024 -10.870 -5.970 1.00 96.94 99 ARG A O 1
ATOM 731 N N . PHE A 1 100 ? -1.414 -9.917 -4.520 1.00 96.94 100 PHE A N 1
ATOM 732 C CA . PHE A 1 100 ? -2.214 -9.249 -5.541 1.00 96.94 100 PHE A CA 1
ATOM 733 C C . PHE A 1 100 ? -1.352 -8.391 -6.481 1.00 96.94 100 PHE A C 1
ATOM 735 O O . PHE A 1 100 ? -1.502 -8.451 -7.704 1.00 96.94 100 PHE A O 1
ATOM 742 N N . ILE A 1 101 ? -0.408 -7.624 -5.927 1.00 95.88 101 ILE A N 1
ATOM 743 C CA . ILE A 1 101 ? 0.502 -6.779 -6.709 1.00 95.88 101 ILE A CA 1
ATOM 744 C C . ILE A 1 101 ? 1.433 -7.628 -7.584 1.00 95.88 101 ILE A C 1
ATOM 746 O O . ILE A 1 101 ? 1.621 -7.330 -8.764 1.00 95.88 101 ILE A O 1
ATOM 750 N N . HIS A 1 102 ? 2.006 -8.698 -7.042 1.00 93.88 102 HIS A N 1
ATOM 751 C CA . HIS A 1 102 ? 2.907 -9.558 -7.804 1.00 93.88 102 HIS A CA 1
ATOM 752 C C . HIS A 1 102 ? 2.204 -10.362 -8.904 1.00 93.88 102 HIS A C 1
ATOM 754 O O . HIS A 1 102 ? 2.775 -10.538 -9.978 1.00 93.88 102 HIS A O 1
ATOM 760 N N . GLU A 1 103 ? 0.964 -10.788 -8.675 1.00 91.69 103 GLU A N 1
ATOM 761 C CA . GLU A 1 103 ? 0.146 -11.494 -9.665 1.00 91.69 103 GLU A CA 1
ATOM 762 C C . GLU A 1 103 ? -0.342 -10.566 -10.783 1.00 91.69 103 GLU A C 1
ATOM 764 O O . GLU A 1 103 ? -0.419 -10.980 -11.941 1.00 91.69 103 GLU A O 1
ATOM 769 N N . THR A 1 104 ? -0.638 -9.305 -10.458 1.00 91.12 104 THR A N 1
ATOM 770 C CA . THR A 1 104 ? -1.155 -8.327 -11.427 1.00 91.12 104 THR A CA 1
ATOM 771 C C . THR A 1 104 ? -0.038 -7.691 -12.260 1.00 91.12 104 THR A C 1
ATOM 773 O O . THR A 1 104 ? -0.222 -7.447 -13.453 1.00 91.12 104 THR A O 1
ATOM 776 N N . TRP A 1 105 ? 1.144 -7.469 -11.671 1.00 89.88 105 TRP A N 1
ATOM 777 C CA . TRP A 1 105 ? 2.316 -6.898 -12.350 1.00 89.88 105 TRP A CA 1
ATOM 778 C C . TRP A 1 105 ? 3.538 -7.828 -12.270 1.00 89.88 105 TRP A C 1
ATOM 780 O O . TRP A 1 105 ? 4.578 -7.447 -11.720 1.00 89.88 105 TRP A O 1
ATOM 790 N N . PRO A 1 106 ? 3.467 -9.044 -12.846 1.00 86.44 106 PRO A N 1
ATOM 791 C CA . PRO A 1 106 ? 4.532 -10.042 -12.732 1.00 86.44 106 PRO A CA 1
ATOM 792 C C . PRO A 1 106 ? 5.820 -9.629 -13.456 1.00 86.44 106 PRO A C 1
ATOM 794 O O . PRO A 1 106 ? 6.915 -10.007 -13.036 1.00 86.44 106 PRO A O 1
ATOM 797 N N . ASN A 1 107 ? 5.709 -8.806 -14.503 1.00 84.69 107 ASN A N 1
ATOM 798 C CA . ASN A 1 107 ? 6.846 -8.433 -15.344 1.00 84.69 107 ASN A CA 1
ATOM 799 C C . ASN A 1 107 ? 7.561 -7.160 -14.866 1.00 84.69 107 ASN A C 1
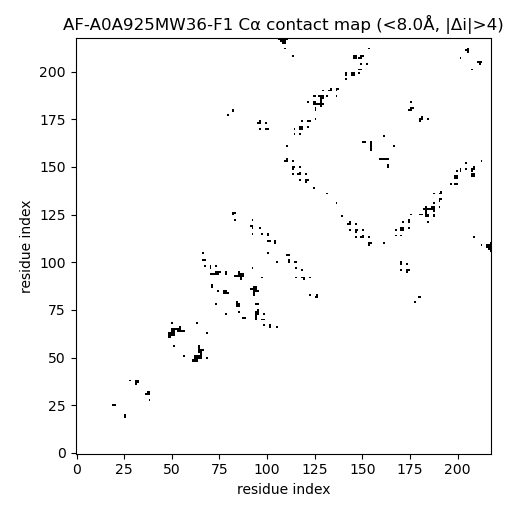ATOM 801 O O . ASN A 1 107 ? 8.780 -7.110 -14.942 1.00 84.69 107 ASN A O 1
ATOM 805 N N . SER A 1 108 ? 6.854 -6.209 -14.241 1.00 86.69 108 SER A N 1
ATOM 806 C CA . SER A 1 108 ? 7.454 -4.924 -13.859 1.00 86.69 108 SER A CA 1
ATOM 807 C C . SER A 1 108 ? 7.799 -4.858 -12.373 1.00 86.69 108 SER A C 1
ATOM 809 O O . SER A 1 108 ? 6.943 -4.621 -11.520 1.00 86.69 108 SER A O 1
ATOM 811 N N . GLU A 1 109 ? 9.081 -5.032 -12.045 1.00 88.62 109 GLU A N 1
ATOM 812 C CA . GLU A 1 109 ? 9.590 -4.817 -10.682 1.00 88.62 109 GLU A CA 1
ATOM 813 C C . GLU A 1 109 ? 9.404 -3.367 -10.243 1.00 88.62 109 GLU A C 1
ATOM 815 O O . GLU A 1 109 ? 9.011 -3.098 -9.104 1.00 88.62 109 GLU A O 1
ATOM 820 N N . ARG A 1 110 ? 9.608 -2.440 -11.181 1.00 89.38 110 ARG A N 1
ATOM 821 C CA . ARG A 1 110 ? 9.389 -1.012 -10.980 1.00 89.38 110 ARG A CA 1
ATOM 822 C C . ARG A 1 110 ? 7.959 -0.716 -10.515 1.00 89.38 110 ARG A C 1
ATOM 824 O O . ARG A 1 110 ? 7.769 -0.007 -9.525 1.00 89.38 110 ARG A O 1
ATOM 831 N N . ALA A 1 111 ? 6.962 -1.303 -11.178 1.00 89.19 111 ALA A N 1
ATOM 832 C CA . ALA A 1 111 ? 5.554 -1.175 -10.813 1.00 89.19 111 ALA A CA 1
ATOM 833 C C . ALA A 1 111 ? 5.272 -1.703 -9.411 1.00 89.19 111 ALA A C 1
ATOM 835 O O . ALA A 1 111 ? 4.670 -1.004 -8.597 1.00 89.19 111 ALA A O 1
ATOM 836 N N . ARG A 1 112 ? 5.742 -2.922 -9.115 1.00 92.38 112 ARG A N 1
ATOM 837 C CA . ARG A 1 112 ? 5.531 -3.554 -7.809 1.00 92.38 112 ARG A CA 1
ATOM 838 C C . ARG A 1 112 ? 6.097 -2.693 -6.689 1.00 92.38 112 ARG A C 1
ATOM 840 O O . ARG A 1 112 ? 5.398 -2.436 -5.713 1.00 92.38 112 ARG A O 1
ATOM 847 N N . LYS A 1 113 ? 7.310 -2.159 -6.864 1.00 93.06 113 LYS A N 1
ATOM 848 C CA . LYS A 1 113 ? 7.950 -1.295 -5.866 1.00 93.06 113 LYS A CA 1
ATOM 849 C C . LYS A 1 113 ? 7.151 -0.017 -5.605 1.00 93.06 113 LYS A C 1
ATOM 851 O O . LYS A 1 113 ? 6.937 0.342 -4.450 1.00 93.06 113 LYS A O 1
ATOM 856 N N . ALA A 1 114 ? 6.671 0.646 -6.656 1.00 92.19 114 ALA A N 1
ATOM 857 C CA . ALA A 1 114 ? 5.867 1.856 -6.509 1.00 92.19 114 ALA A CA 1
ATOM 858 C C .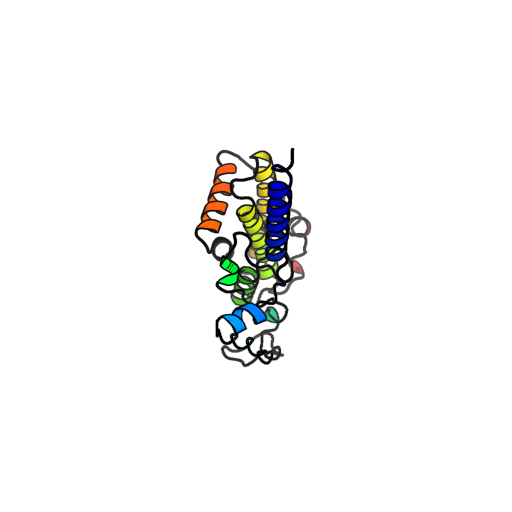 ALA A 1 114 ? 4.485 1.569 -5.890 1.00 92.19 114 ALA A C 1
ATOM 860 O O . ALA A 1 114 ? 4.019 2.314 -5.031 1.00 92.19 114 ALA A O 1
ATOM 861 N N . LEU A 1 115 ? 3.843 0.461 -6.265 1.00 94.31 115 LEU A N 1
ATOM 862 C CA . LEU A 1 115 ? 2.544 0.059 -5.722 1.00 94.31 115 LEU A CA 1
ATOM 863 C C . LEU A 1 115 ? 2.628 -0.415 -4.266 1.00 94.31 115 LEU A C 1
ATOM 865 O O . LEU A 1 115 ? 1.688 -0.187 -3.509 1.00 94.31 115 LEU A O 1
ATOM 869 N N . TYR A 1 116 ? 3.757 -0.988 -3.837 1.00 96.19 116 TYR A N 1
ATOM 870 C CA . TYR A 1 116 ? 4.021 -1.296 -2.426 1.00 96.19 116 TYR A CA 1
ATOM 871 C C . TYR A 1 116 ? 4.004 -0.030 -1.571 1.00 96.19 116 TYR A C 1
ATOM 873 O O . TYR A 1 116 ? 3.378 -0.003 -0.513 1.00 96.19 116 TYR A O 1
ATOM 881 N N . LEU A 1 117 ? 4.625 1.052 -2.052 1.00 95.31 117 LEU A N 1
ATOM 882 C CA . LEU A 1 117 ? 4.605 2.338 -1.357 1.00 95.31 117 LEU A CA 1
ATOM 883 C C . LEU A 1 117 ? 3.175 2.864 -1.182 1.00 95.31 117 LEU A C 1
ATOM 885 O O . LEU A 1 117 ? 2.825 3.297 -0.080 1.00 95.31 117 LEU A O 1
ATOM 889 N N . ILE A 1 118 ? 2.348 2.780 -2.230 1.00 95.12 118 ILE A N 1
ATOM 890 C CA . ILE A 1 118 ? 0.922 3.142 -2.184 1.00 95.12 118 ILE A CA 1
ATOM 891 C C . ILE A 1 118 ? 0.161 2.263 -1.188 1.00 95.12 118 ILE A C 1
ATOM 893 O O . ILE A 1 118 ? -0.577 2.788 -0.350 1.00 95.12 118 ILE A O 1
ATOM 897 N N . ALA A 1 119 ? 0.354 0.944 -1.256 1.00 97.62 119 ALA A N 1
ATOM 898 C CA . ALA A 1 119 ? -0.294 -0.018 -0.377 1.00 97.62 119 ALA A CA 1
ATOM 899 C C . ALA A 1 119 ? 0.019 0.270 1.094 1.00 97.62 119 ALA A C 1
ATOM 901 O O . ALA A 1 119 ? -0.908 0.447 1.882 1.00 97.62 119 ALA A O 1
ATOM 902 N N . GLN A 1 120 ? 1.300 0.415 1.445 1.00 97.12 120 GLN A N 1
ATOM 903 C CA . GLN A 1 120 ? 1.736 0.772 2.796 1.00 97.12 120 GLN A CA 1
ATOM 904 C C . GLN A 1 120 ? 1.055 2.056 3.282 1.00 97.12 120 GLN A C 1
ATOM 906 O O . GLN A 1 120 ? 0.426 2.063 4.336 1.00 97.12 120 GLN A O 1
ATOM 911 N N . SER A 1 121 ? 1.116 3.130 2.487 1.00 95.31 121 SER A N 1
ATOM 912 C CA . SER A 1 121 ? 0.507 4.420 2.830 1.00 95.31 121 SER A CA 1
ATOM 913 C C . SER A 1 121 ? -0.990 4.301 3.096 1.00 95.31 121 SER A C 1
ATOM 915 O O . SER A 1 121 ? -1.510 4.855 4.068 1.00 95.31 121 SER A O 1
ATOM 917 N N . LYS A 1 122 ? -1.702 3.564 2.238 1.00 96.75 122 LYS A N 1
ATOM 918 C CA . LYS A 1 122 ? -3.142 3.375 2.393 1.00 96.75 122 LYS A CA 1
ATOM 919 C C . LYS A 1 122 ? -3.471 2.481 3.584 1.00 96.75 122 LYS A C 1
ATOM 921 O O . LYS A 1 122 ? -4.441 2.766 4.281 1.00 96.75 122 LYS A O 1
ATOM 926 N N . GLN A 1 123 ? -2.675 1.448 3.849 1.00 98.25 123 GLN A N 1
ATOM 927 C CA . GLN A 1 123 ? -2.823 0.614 5.039 1.00 98.25 123 GLN A CA 1
ATOM 928 C C . GLN A 1 123 ? -2.618 1.427 6.315 1.00 98.25 123 GLN A C 1
ATOM 930 O O . GLN A 1 123 ? -3.408 1.281 7.238 1.00 98.25 123 GLN A O 1
ATOM 935 N N . THR A 1 124 ? -1.650 2.348 6.352 1.00 97.44 124 THR A N 1
ATOM 936 C CA . THR A 1 124 ? -1.477 3.275 7.480 1.00 97.44 124 THR A CA 1
ATOM 937 C C . THR A 1 124 ? -2.709 4.165 7.674 1.00 97.44 124 THR A C 1
ATOM 939 O O . THR A 1 124 ? -3.187 4.315 8.797 1.00 97.44 124 THR A O 1
ATOM 942 N N . ALA A 1 125 ? -3.280 4.705 6.593 1.00 96.25 125 ALA A N 1
ATOM 943 C CA . ALA A 1 125 ? -4.522 5.479 6.663 1.00 96.25 125 ALA A CA 1
ATOM 944 C C . ALA A 1 125 ? -5.717 4.648 7.169 1.00 96.25 125 ALA A C 1
ATOM 946 O O . ALA A 1 125 ? -6.523 5.134 7.956 1.00 96.25 125 ALA A O 1
ATOM 947 N N . VAL A 1 126 ? -5.831 3.385 6.749 1.00 98.06 126 VAL A N 1
ATOM 948 C CA . VAL A 1 126 ? -6.858 2.447 7.236 1.00 98.06 126 VAL A CA 1
ATOM 949 C C . VAL A 1 126 ? -6.640 2.100 8.712 1.00 98.06 126 VAL A C 1
ATOM 951 O O . VAL A 1 126 ? -7.590 2.117 9.496 1.00 98.06 126 VAL A O 1
ATOM 954 N N . HIS A 1 127 ? -5.398 1.824 9.109 1.00 97.69 127 HIS A N 1
ATOM 955 C CA . HIS A 1 127 ? -5.048 1.494 10.486 1.00 97.69 127 HIS A CA 1
ATOM 956 C C . HIS A 1 127 ? -5.457 2.617 11.432 1.00 97.69 127 HIS A C 1
ATOM 958 O O . HIS A 1 127 ? -6.124 2.348 12.423 1.00 97.69 127 HIS A O 1
ATOM 964 N N . TYR A 1 128 ? -5.157 3.872 11.086 1.00 96.75 128 TYR A N 1
ATOM 965 C CA . TYR A 1 128 ? -5.434 5.008 11.962 1.00 96.75 128 TYR A CA 1
ATOM 966 C C . TYR A 1 128 ? -6.783 5.702 11.742 1.00 96.75 128 TYR A C 1
ATOM 968 O O . TYR A 1 128 ? -7.129 6.534 12.573 1.00 96.75 128 TYR A O 1
ATOM 976 N N . GLY A 1 129 ? -7.546 5.342 10.696 1.00 95.94 129 GLY A N 1
ATOM 977 C CA . GLY A 1 129 ? -8.940 5.736 10.408 1.00 95.94 129 GLY A CA 1
ATOM 978 C C . GLY A 1 129 ? -9.495 6.887 11.247 1.00 95.94 129 GLY A C 1
ATOM 979 O O . GLY A 1 129 ? -8.961 7.965 11.191 1.00 95.94 129 GLY A O 1
ATOM 980 N N . GLY A 1 130 ? -10.541 6.746 12.046 1.00 93.06 130 GLY A N 1
ATOM 981 C CA . GLY A 1 130 ? -11.084 7.848 12.860 1.00 93.06 130 GLY A CA 1
ATOM 982 C C . GLY A 1 130 ? -10.277 8.261 14.108 1.00 93.06 130 GLY A C 1
ATOM 983 O O . GLY A 1 130 ? -10.864 8.868 14.999 1.00 93.06 130 GLY A O 1
ATOM 984 N N . GLU A 1 131 ? -8.991 7.916 14.233 1.00 95.19 131 GLU A N 1
ATOM 985 C CA . GLU A 1 131 ? -8.233 8.038 15.498 1.00 95.19 131 GLU A CA 1
ATOM 986 C C . GLU A 1 131 ? -7.218 9.181 15.538 1.00 95.19 131 GLU A C 1
ATOM 98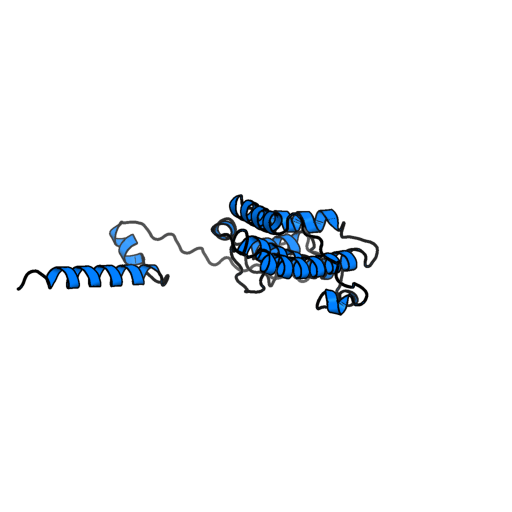8 O O . GLU A 1 131 ? -6.910 9.676 16.622 1.00 95.19 131 GLU A O 1
ATOM 993 N N . LEU A 1 132 ? -6.713 9.627 14.387 1.00 94.12 132 LEU A N 1
ATOM 994 C CA . LEU A 1 132 ? -5.779 10.753 14.332 1.00 94.12 132 LEU A CA 1
ATOM 995 C C . LEU A 1 132 ? -6.465 12.086 14.645 1.00 94.12 132 LEU A C 1
ATOM 997 O O . LEU A 1 132 ? -7.613 12.342 14.266 1.00 94.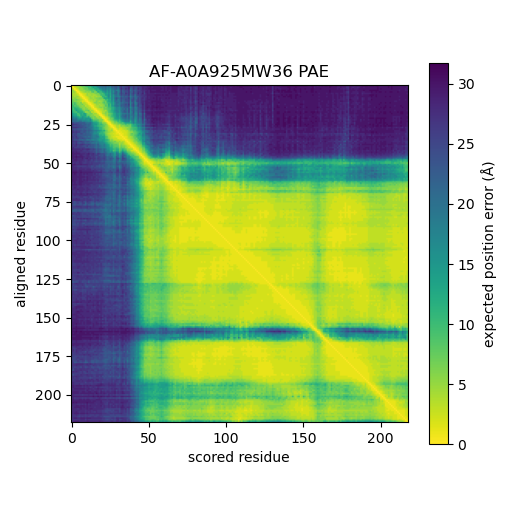12 132 LEU A O 1
ATOM 1001 N N . SER A 1 133 ? -5.717 13.003 15.254 1.00 92.88 133 SER A N 1
ATOM 1002 C CA . SER A 1 133 ? -6.051 14.422 15.166 1.00 92.88 133 SER A CA 1
ATOM 1003 C C . SER A 1 133 ? -5.928 14.913 13.718 1.00 92.88 133 SER A C 1
ATOM 1005 O O . SER A 1 133 ? -5.238 14.318 12.887 1.00 92.88 133 SER A O 1
ATOM 1007 N N . LYS A 1 134 ? -6.556 16.051 13.405 1.00 90.31 134 LYS A N 1
ATOM 1008 C CA . LYS A 1 134 ? -6.452 16.657 12.067 1.00 90.31 134 LYS A CA 1
ATOM 1009 C C . LYS A 1 134 ? -5.004 16.939 11.655 1.00 90.31 134 LYS A C 1
ATOM 1011 O O . LYS A 1 134 ? -4.647 16.700 10.506 1.00 90.31 134 LYS A O 1
ATOM 1016 N N . ASP A 1 135 ? -4.172 17.402 12.586 1.00 90.19 135 ASP A N 1
ATOM 1017 C CA . ASP A 1 135 ? -2.767 17.723 12.313 1.00 90.19 135 ASP A CA 1
ATOM 1018 C C . ASP A 1 135 ? -1.928 16.462 12.055 1.00 90.19 135 ASP A C 1
ATOM 1020 O O . ASP A 1 135 ? -1.027 16.467 11.214 1.00 90.19 135 ASP A O 1
ATOM 1024 N N . GLU A 1 136 ? -2.215 15.363 12.755 1.00 93.44 136 GLU A N 1
ATOM 1025 C CA . GLU A 1 136 ? -1.574 14.066 12.510 1.00 93.44 136 GLU A CA 1
ATOM 1026 C C . GLU A 1 136 ? -2.015 13.473 11.169 1.00 93.44 136 GLU A C 1
ATOM 1028 O O . GLU A 1 136 ? -1.167 13.041 10.385 1.00 93.44 136 GLU A O 1
ATOM 1033 N N . ALA A 1 137 ? -3.314 13.531 10.860 1.00 93.69 137 ALA A N 1
ATOM 1034 C CA . ALA A 1 137 ? -3.847 13.104 9.571 1.00 93.69 137 ALA A CA 1
ATOM 1035 C C . ALA A 1 137 ? -3.232 13.913 8.418 1.00 93.69 137 ALA A C 1
ATOM 1037 O O . ALA A 1 137 ? -2.825 13.336 7.411 1.00 93.69 137 ALA A O 1
ATOM 1038 N N . ALA A 1 138 ? -3.079 15.232 8.577 1.00 91.31 138 ALA A N 1
ATOM 1039 C CA . ALA A 1 138 ? -2.439 16.099 7.591 1.00 91.31 138 ALA A CA 1
ATOM 1040 C C . ALA A 1 138 ? -0.977 15.705 7.317 1.00 91.31 138 ALA A C 1
ATOM 1042 O O . ALA A 1 138 ? -0.561 15.646 6.160 1.00 91.31 138 ALA A O 1
ATOM 1043 N N . LYS A 1 139 ? -0.197 15.383 8.357 1.00 90.94 139 LYS A N 1
ATOM 1044 C CA . LYS A 1 139 ? 1.187 14.899 8.193 1.00 90.94 139 LYS A CA 1
ATOM 1045 C C . LYS A 1 139 ? 1.237 13.572 7.443 1.00 90.94 139 LYS A C 1
ATOM 1047 O O . LYS A 1 139 ? 2.075 13.413 6.558 1.00 90.94 139 LYS A O 1
ATOM 1052 N N . LEU A 1 140 ? 0.332 12.647 7.766 1.00 93.12 140 LEU A N 1
ATOM 1053 C CA . LEU A 1 140 ? 0.222 11.380 7.049 1.00 93.12 140 LEU A CA 1
ATOM 1054 C C . LEU A 1 140 ? -0.191 11.602 5.586 1.00 93.12 140 LEU A C 1
ATOM 1056 O O . LEU A 1 140 ? 0.367 10.975 4.692 1.00 93.12 140 LEU A O 1
ATOM 1060 N N . MET A 1 141 ? -1.101 12.539 5.314 1.00 92.19 141 MET A N 1
ATOM 1061 C CA . MET A 1 141 ? -1.511 12.869 3.948 1.00 92.19 141 MET A CA 1
ATOM 1062 C C . MET A 1 141 ? -0.350 13.403 3.103 1.00 92.19 141 MET A C 1
ATOM 1064 O O . MET A 1 141 ? -0.242 13.048 1.934 1.00 92.19 141 MET A O 1
ATOM 1068 N N . LEU A 1 142 ? 0.559 14.198 3.676 1.00 90.06 142 LEU A N 1
ATOM 1069 C CA . LEU A 1 142 ? 1.763 14.645 2.964 1.00 90.06 142 LEU A CA 1
ATOM 1070 C C . LEU A 1 142 ? 2.672 13.473 2.567 1.00 90.06 142 LEU A C 1
ATOM 1072 O O . LEU A 1 142 ? 3.238 13.487 1.474 1.00 90.06 142 LEU A O 1
ATOM 1076 N N . ASP A 1 143 ? 2.793 12.452 3.418 1.00 89.44 143 ASP A N 1
ATOM 1077 C CA . ASP A 1 143 ? 3.515 11.221 3.078 1.00 89.44 143 ASP A CA 1
ATOM 1078 C C . ASP A 1 143 ? 2.814 10.456 1.943 1.00 89.44 143 ASP A C 1
ATOM 1080 O O . ASP A 1 143 ? 3.442 10.121 0.939 1.00 89.44 143 ASP A O 1
ATOM 1084 N N . ILE A 1 144 ? 1.491 10.281 2.033 1.00 91.75 144 ILE A N 1
ATOM 1085 C CA . ILE A 1 144 ? 0.677 9.644 0.984 1.00 91.75 144 ILE A CA 1
ATOM 1086 C C . ILE A 1 144 ? 0.822 10.386 -0.355 1.00 91.75 144 ILE A C 1
ATOM 1088 O O . ILE A 1 144 ? 0.981 9.753 -1.404 1.00 91.75 144 ILE A O 1
ATOM 1092 N N . SER A 1 145 ? 0.814 11.722 -0.339 1.00 91.00 145 SER A N 1
ATOM 1093 C CA . SER A 1 145 ? 1.014 12.552 -1.532 1.00 91.00 145 SER A CA 1
ATOM 1094 C C . SER A 1 145 ? 2.380 12.310 -2.169 1.00 91.00 145 SER A C 1
ATOM 1096 O O . SER A 1 145 ? 2.447 12.135 -3.383 1.00 91.00 145 SER A O 1
ATOM 1098 N N . LYS A 1 146 ? 3.463 12.214 -1.384 1.00 90.94 146 LYS A N 1
ATOM 1099 C CA . LYS A 1 146 ? 4.806 11.878 -1.904 1.00 90.94 146 LYS A CA 1
ATOM 1100 C C . LYS A 1 146 ? 4.819 10.540 -2.624 1.00 90.94 146 LYS A C 1
ATOM 1102 O O . LYS A 1 146 ? 5.302 10.457 -3.751 1.00 90.94 146 LYS A O 1
ATOM 1107 N N . ARG A 1 147 ? 4.218 9.510 -2.027 1.00 91.00 147 ARG A N 1
ATOM 1108 C CA . ARG A 1 147 ? 4.157 8.175 -2.639 1.00 91.00 147 ARG A CA 1
ATOM 1109 C C . ARG A 1 147 ? 3.287 8.153 -3.896 1.00 91.00 147 ARG A C 1
ATOM 1111 O O . ARG A 1 147 ? 3.641 7.498 -4.871 1.00 91.00 147 ARG A O 1
ATOM 1118 N N . THR A 1 148 ? 2.204 8.928 -3.913 1.00 89.62 148 THR A N 1
ATOM 1119 C CA . THR A 1 148 ? 1.337 9.099 -5.092 1.00 89.62 148 THR A CA 1
ATOM 1120 C C . THR A 1 148 ? 2.071 9.793 -6.237 1.00 89.62 148 THR A C 1
ATOM 1122 O O . THR A 1 148 ? 1.995 9.347 -7.381 1.00 89.62 148 THR A O 1
ATOM 1125 N N . VAL A 1 149 ? 2.835 10.847 -5.942 1.00 89.50 149 VAL A N 1
ATOM 1126 C CA . VAL A 1 149 ? 3.678 11.520 -6.939 1.00 89.50 149 VAL A CA 1
ATOM 1127 C C . VAL A 1 149 ? 4.783 10.579 -7.430 1.00 89.50 149 VAL A C 1
ATOM 1129 O O . VAL A 1 149 ? 5.037 10.539 -8.631 1.00 89.50 149 VAL A O 1
ATOM 1132 N N . CYS A 1 150 ? 5.369 9.753 -6.553 1.00 89.69 150 CYS A N 1
ATOM 1133 C CA . CYS A 1 150 ? 6.397 8.780 -6.938 1.00 89.69 150 CYS A CA 1
ATOM 1134 C C . CYS A 1 150 ? 5.826 7.806 -7.956 1.00 89.69 150 CYS A C 1
ATOM 1136 O O . CYS A 1 150 ? 6.363 7.639 -9.049 1.00 89.69 150 CYS A O 1
ATOM 1138 N N . TYR A 1 151 ? 4.680 7.226 -7.617 1.00 88.25 151 TYR A N 1
ATOM 1139 C CA . TYR A 1 151 ? 3.963 6.320 -8.488 1.00 88.25 151 TYR A CA 1
ATOM 1140 C C . TYR A 1 151 ? 3.587 6.964 -9.832 1.00 88.25 151 TYR A C 1
ATOM 1142 O O . TYR A 1 151 ? 3.770 6.342 -10.878 1.00 88.25 151 TYR A O 1
ATOM 1150 N N . SER A 1 152 ? 3.128 8.219 -9.827 1.00 86.00 152 SER A N 1
ATOM 1151 C CA . SER A 1 152 ? 2.831 8.968 -11.053 1.00 86.00 152 SER A CA 1
ATOM 1152 C C . SER A 1 152 ? 4.061 9.111 -11.946 1.00 86.00 152 SER A C 1
ATOM 1154 O O . SER A 1 152 ? 4.014 8.783 -13.130 1.00 86.00 152 SER A O 1
ATOM 1156 N N . ARG A 1 153 ? 5.202 9.508 -11.374 1.00 85.69 153 ARG A N 1
ATOM 1157 C CA . ARG A 1 153 ? 6.455 9.648 -12.124 1.00 85.69 153 ARG A CA 1
ATOM 1158 C C . ARG A 1 153 ? 6.960 8.309 -12.650 1.00 85.69 153 ARG A C 1
ATOM 1160 O O . ARG A 1 153 ? 7.336 8.250 -13.813 1.00 85.69 153 ARG A O 1
ATOM 1167 N N . VAL A 1 154 ? 6.874 7.241 -11.856 1.00 84.12 154 VAL A N 1
ATOM 1168 C CA . VAL A 1 154 ? 7.192 5.866 -12.276 1.00 84.12 154 VAL A CA 1
ATOM 1169 C C . VAL A 1 154 ? 6.314 5.402 -13.439 1.00 84.12 154 VAL A C 1
ATOM 1171 O O . VAL A 1 154 ? 6.829 4.818 -14.389 1.00 84.12 154 VAL A O 1
ATOM 1174 N N . SER A 1 155 ? 5.009 5.678 -13.385 1.00 78.06 155 SER A N 1
ATOM 1175 C CA . SER A 1 155 ? 4.044 5.253 -14.412 1.00 78.06 155 SER A CA 1
ATOM 1176 C C . SER A 1 155 ? 4.271 5.948 -15.757 1.00 78.06 155 SER A C 1
ATOM 1178 O O . SER A 1 155 ? 3.911 5.414 -16.796 1.00 78.06 155 SER A O 1
ATOM 1180 N N . LEU A 1 156 ? 4.901 7.125 -15.755 1.00 76.06 156 LEU A N 1
ATOM 1181 C CA . LEU A 1 156 ? 5.237 7.875 -16.967 1.00 76.06 156 LEU A CA 1
ATOM 1182 C C . LEU A 1 156 ? 6.586 7.461 -17.589 1.00 76.06 156 LEU A C 1
ATOM 1184 O O . LEU A 1 156 ? 6.971 8.013 -18.622 1.00 76.06 156 LEU A O 1
ATOM 1188 N N . MET A 1 157 ? 7.320 6.523 -16.980 1.00 74.50 157 MET A N 1
ATOM 1189 C CA . MET A 1 157 ? 8.596 6.032 -17.511 1.00 74.50 157 MET A CA 1
ATOM 1190 C C . MET A 1 157 ? 8.373 4.919 -18.551 1.00 74.50 157 MET A C 1
ATOM 1192 O O . MET A 1 157 ? 7.667 3.950 -18.289 1.00 74.50 157 MET A O 1
ATOM 1196 N N . ASP A 1 158 ? 9.052 5.025 -19.699 1.00 62.88 158 ASP A N 1
ATOM 1197 C CA . ASP A 1 158 ? 9.194 3.989 -20.740 1.00 62.88 158 ASP A CA 1
ATOM 1198 C C . ASP A 1 158 ? 7.903 3.457 -21.414 1.00 62.88 158 ASP A C 1
ATOM 1200 O O . ASP A 1 158 ? 7.641 2.258 -21.403 1.00 62.88 158 ASP A O 1
ATOM 1204 N N . GLY A 1 159 ? 7.130 4.310 -22.103 1.00 58.81 159 GLY A N 1
ATOM 1205 C CA . GLY A 1 159 ? 6.222 3.883 -23.198 1.00 58.81 159 GLY A CA 1
ATOM 1206 C C . GLY A 1 159 ? 4.958 3.075 -22.833 1.00 58.81 159 GLY A C 1
ATOM 1207 O O . GLY A 1 159 ? 4.147 2.811 -23.716 1.00 58.81 159 GLY A O 1
ATOM 1208 N N . ASP A 1 160 ? 4.778 2.797 -21.544 1.00 55.19 160 ASP A N 1
ATOM 1209 C CA . ASP A 1 160 ? 3.574 2.402 -20.803 1.00 55.19 160 ASP A CA 1
ATOM 1210 C C . ASP A 1 160 ? 3.109 0.921 -20.811 1.00 55.19 160 ASP A C 1
ATOM 1212 O O . ASP A 1 160 ? 2.699 0.343 -21.818 1.00 55.19 160 ASP A O 1
ATOM 1216 N N . THR A 1 161 ? 3.085 0.345 -19.599 1.00 53.84 161 THR A N 1
ATOM 1217 C CA . THR A 1 161 ? 2.292 -0.836 -19.184 1.00 53.84 161 THR A CA 1
ATOM 1218 C C . THR A 1 161 ? 1.473 -0.564 -17.910 1.00 53.84 161 THR A C 1
ATOM 1220 O O . THR A 1 161 ? 0.735 -1.444 -17.461 1.00 53.84 161 THR A O 1
ATOM 1223 N N . LEU A 1 162 ? 1.564 0.632 -17.309 1.00 61.84 162 LEU A N 1
ATOM 1224 C CA . LEU A 1 162 ? 0.781 1.024 -16.138 1.00 61.84 162 LEU A CA 1
ATOM 1225 C C . LEU A 1 162 ? -0.117 2.204 -16.466 1.00 61.84 162 LEU A C 1
ATOM 1227 O O . LEU A 1 162 ? 0.235 3.365 -16.285 1.00 61.84 162 LEU A O 1
ATOM 1231 N N . VAL A 1 163 ? -1.372 1.884 -16.768 1.00 67.75 163 VAL A N 1
ATOM 1232 C CA . VAL A 1 163 ? -2.435 2.880 -16.681 1.00 67.75 163 VAL A CA 1
ATOM 1233 C C . VAL A 1 163 ? -2.563 3.298 -15.210 1.00 67.75 163 VAL A C 1
ATOM 1235 O O . VAL A 1 163 ? -3.174 2.604 -14.391 1.00 67.75 163 VAL A O 1
ATOM 1238 N N . MET A 1 164 ? -1.931 4.432 -14.891 1.00 67.88 164 MET A N 1
ATOM 1239 C CA . MET A 1 164 ? -1.711 4.971 -13.545 1.00 67.88 164 MET A CA 1
ATOM 1240 C C . MET A 1 164 ? -2.975 4.908 -12.677 1.00 67.88 164 MET A C 1
ATOM 1242 O O . MET A 1 164 ? -2.965 4.438 -11.542 1.00 67.88 164 MET A O 1
ATOM 1246 N N . GLN A 1 165 ? -4.104 5.349 -13.229 1.00 72.44 165 GLN A N 1
ATOM 1247 C CA . GLN A 1 165 ? -5.347 5.428 -12.473 1.00 72.44 165 GLN A CA 1
ATOM 1248 C C . GLN A 1 165 ? -5.895 4.043 -12.098 1.00 72.44 165 GLN A C 1
ATOM 1250 O O . GLN A 1 165 ? -6.238 3.821 -10.939 1.00 72.44 165 GLN A O 1
ATOM 1255 N N . SER A 1 166 ? -5.924 3.093 -13.038 1.00 83.31 166 SER A N 1
ATOM 1256 C CA . SER A 1 166 ? -6.509 1.770 -12.788 1.00 83.31 166 SER A CA 1
ATOM 1257 C C . SER A 1 166 ? -5.648 0.906 -11.875 1.00 83.31 166 SER A C 1
ATOM 1259 O O . SER A 1 166 ? -6.178 0.144 -11.073 1.00 83.31 166 SER A O 1
ATOM 1261 N N . ALA A 1 167 ? -4.323 1.015 -11.978 1.00 89.12 167 ALA A N 1
ATOM 1262 C CA . ALA A 1 167 ? -3.420 0.211 -11.164 1.00 89.12 167 ALA A CA 1
ATOM 1263 C C . ALA A 1 167 ? -3.413 0.672 -9.700 1.00 89.12 167 ALA A C 1
ATOM 1265 O O . ALA A 1 167 ? -3.523 -0.158 -8.796 1.00 89.12 167 ALA A O 1
ATOM 1266 N N . MET A 1 168 ? -3.390 1.988 -9.461 1.00 90.56 168 MET A N 1
ATOM 1267 C CA . MET A 1 168 ? -3.572 2.531 -8.117 1.00 90.56 168 MET A CA 1
ATOM 1268 C C . MET A 1 168 ? -4.933 2.131 -7.539 1.00 90.56 168 MET A C 1
ATOM 1270 O O . MET A 1 168 ? -4.990 1.606 -6.432 1.00 90.56 168 MET A O 1
ATOM 1274 N N . GLU A 1 169 ? -6.026 2.326 -8.281 1.00 92.69 169 GLU A N 1
ATOM 1275 C CA . GLU A 1 169 ? -7.375 1.975 -7.822 1.00 92.69 169 GLU A CA 1
ATOM 1276 C C . GLU A 1 169 ? -7.503 0.488 -7.469 1.00 92.69 169 GLU A C 1
ATOM 1278 O O . GLU A 1 169 ? -8.049 0.149 -6.419 1.00 92.69 169 GLU A O 1
ATOM 1283 N N . ALA A 1 170 ? -6.936 -0.399 -8.288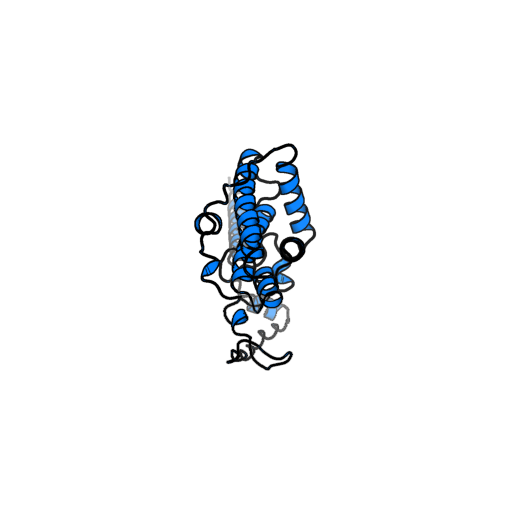 1.00 94.81 170 ALA A N 1
ATOM 1284 C CA . ALA A 1 170 ? -6.935 -1.833 -8.033 1.00 94.81 170 ALA A CA 1
ATOM 1285 C C . ALA A 1 170 ? -6.247 -2.185 -6.702 1.00 94.81 170 ALA A C 1
ATOM 1287 O O . ALA A 1 170 ? -6.804 -2.931 -5.896 1.00 94.81 170 ALA A O 1
ATOM 1288 N N . VAL A 1 171 ? -5.083 -1.588 -6.421 1.00 96.81 171 VAL A N 1
ATOM 1289 C CA . VAL A 1 171 ? -4.386 -1.778 -5.138 1.00 96.81 171 VAL A CA 1
ATOM 1290 C C . VAL A 1 171 ? -5.171 -1.175 -3.979 1.00 96.81 171 VAL A C 1
ATOM 1292 O O . VAL A 1 171 ? -5.295 -1.811 -2.936 1.00 96.81 171 VAL A O 1
ATOM 1295 N N . LEU A 1 172 ? -5.749 0.017 -4.138 1.00 96.69 172 LEU A N 1
ATOM 1296 C CA . LEU A 1 172 ? -6.552 0.642 -3.084 1.00 96.69 172 LEU A CA 1
ATOM 1297 C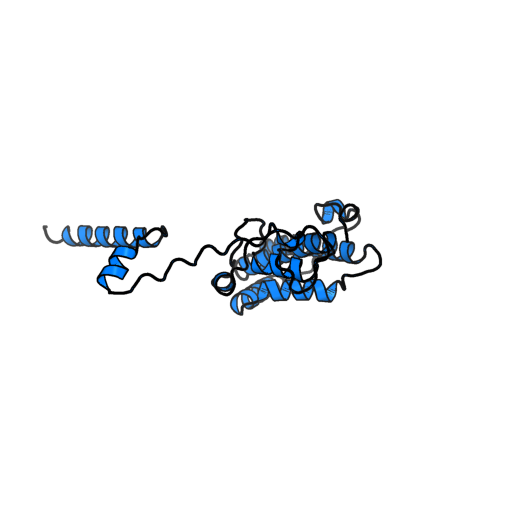 C . LEU A 1 172 ? -7.786 -0.200 -2.733 1.00 96.69 172 LEU A C 1
ATOM 1299 O O . LEU A 1 172 ? -8.100 -0.323 -1.550 1.00 96.69 172 LEU A O 1
ATOM 1303 N N . ASN A 1 173 ? -8.436 -0.812 -3.725 1.00 97.12 173 ASN A N 1
ATOM 1304 C CA . ASN A 1 173 ? -9.561 -1.728 -3.525 1.00 97.12 173 ASN A CA 1
ATOM 1305 C C . ASN A 1 173 ? -9.133 -3.012 -2.808 1.00 97.12 173 ASN A C 1
ATOM 1307 O O . ASN A 1 173 ? -9.846 -3.482 -1.922 1.00 97.12 173 ASN A O 1
ATOM 1311 N N . GLN A 1 174 ? -7.952 -3.549 -3.127 1.00 98.06 174 GLN A N 1
ATOM 1312 C CA . GLN A 1 174 ? -7.393 -4.675 -2.380 1.00 98.06 174 GLN A CA 1
ATOM 1313 C C . GLN A 1 174 ? -7.063 -4.277 -0.931 1.00 98.06 174 GLN A C 1
ATOM 1315 O O . GLN A 1 174 ? -7.316 -5.037 0.002 1.00 98.06 174 GLN A O 1
ATOM 1320 N N . VAL A 1 175 ? -6.568 -3.056 -0.705 1.00 98.31 175 VAL A N 1
ATOM 1321 C CA . VAL A 1 175 ? -6.282 -2.552 0.646 1.00 98.31 175 VAL A CA 1
ATOM 1322 C C . VAL A 1 175 ? -7.564 -2.373 1.477 1.00 98.31 175 VAL A C 1
ATOM 1324 O O . VAL A 1 175 ? -7.544 -2.608 2.688 1.00 98.31 175 VAL A O 1
ATOM 1327 N N . THR A 1 176 ? -8.684 -1.996 0.860 1.00 98.06 176 THR A N 1
ATOM 1328 C CA . THR A 1 176 ? -9.975 -1.745 1.530 1.00 98.06 176 THR A CA 1
ATOM 1329 C C . THR A 1 176 ? -10.991 -2.882 1.359 1.00 98.06 176 THR A C 1
ATOM 1331 O O . THR A 1 176 ? -12.189 -2.666 1.510 1.00 98.06 176 THR A O 1
ATOM 1334 N N . ASN A 1 177 ? -10.525 -4.108 1.107 1.00 97.25 177 ASN A N 1
ATOM 1335 C CA . ASN A 1 177 ? -11.327 -5.290 0.756 1.00 97.25 177 ASN A CA 1
ATOM 1336 C C . ASN A 1 177 ? -12.254 -5.864 1.860 1.00 97.25 177 ASN A C 1
ATOM 1338 O O . ASN A 1 177 ? -12.736 -6.991 1.725 1.00 97.25 177 ASN A O 1
ATOM 1342 N N . THR A 1 178 ? -12.537 -5.112 2.930 1.00 98.25 178 THR A N 1
ATOM 1343 C CA . THR A 1 178 ? -13.589 -5.427 3.914 1.00 98.25 178 THR A CA 1
ATOM 1344 C C . THR A 1 178 ? -14.416 -4.176 4.237 1.00 98.25 178 THR A C 1
ATOM 1346 O O . THR A 1 178 ? -13.894 -3.060 4.133 1.00 98.25 178 THR A O 1
ATOM 1349 N N . PRO A 1 179 ? -15.687 -4.320 4.666 1.00 98.31 179 PRO A N 1
ATOM 1350 C CA . PRO A 1 179 ? -16.513 -3.180 5.069 1.00 98.31 179 PRO A CA 1
ATOM 1351 C C . PRO A 1 179 ? -15.857 -2.305 6.144 1.00 98.31 179 PRO A C 1
ATOM 1353 O O . PRO A 1 179 ? -15.919 -1.079 6.073 1.00 98.31 179 PRO A O 1
ATOM 1356 N N . GLU A 1 180 ? -15.180 -2.921 7.112 1.00 98.19 180 GLU A N 1
ATOM 1357 C CA . GLU A 1 180 ? -14.511 -2.227 8.210 1.00 98.19 180 GLU A CA 1
ATOM 1358 C C . GLU A 1 180 ? -13.310 -1.428 7.698 1.00 98.19 180 GLU A C 1
ATOM 1360 O O . GLU A 1 180 ? -13.168 -0.254 8.029 1.00 98.19 180 GLU A O 1
ATOM 1365 N N . ARG A 1 181 ? -12.471 -2.016 6.836 1.00 98.44 181 ARG A N 1
ATOM 1366 C CA . ARG A 1 181 ? -11.323 -1.314 6.236 1.00 98.44 181 ARG A CA 1
ATOM 1367 C C . ARG A 1 181 ? -11.770 -0.156 5.354 1.00 98.44 181 ARG A C 1
ATOM 1369 O O . ARG A 1 181 ? -11.153 0.909 5.381 1.00 98.44 181 ARG A O 1
ATOM 1376 N N . TRP A 1 182 ? -12.848 -0.344 4.597 1.00 97.94 182 TRP A N 1
ATOM 1377 C CA . TRP A 1 182 ? -13.440 0.720 3.797 1.00 97.94 182 TRP A CA 1
ATOM 1378 C C . TRP A 1 182 ? -13.946 1.869 4.676 1.00 97.94 182 TRP A C 1
ATOM 1380 O O . TRP A 1 182 ? -13.607 3.023 4.417 1.00 97.94 182 TRP A O 1
ATOM 1390 N N . ALA A 1 183 ? -14.675 1.563 5.754 1.00 98.19 183 ALA A N 1
ATOM 1391 C CA . ALA A 1 183 ? -15.154 2.570 6.700 1.00 98.19 183 ALA A CA 1
ATOM 1392 C C . ALA A 1 183 ? -13.991 3.348 7.334 1.00 98.19 183 ALA A C 1
ATOM 1394 O O . ALA A 1 183 ? -14.008 4.575 7.356 1.00 98.19 183 ALA A O 1
ATOM 1395 N N . ARG A 1 184 ? -12.919 2.658 7.739 1.00 97.94 184 ARG A N 1
ATOM 1396 C CA . ARG A 1 184 ? -11.712 3.304 8.274 1.00 97.94 184 ARG A CA 1
ATOM 1397 C C . ARG A 1 184 ? -11.029 4.227 7.266 1.00 97.94 184 ARG A C 1
ATOM 1399 O O . ARG A 1 184 ? -10.622 5.331 7.618 1.00 97.94 184 ARG A O 1
ATOM 1406 N N . ALA A 1 185 ? -10.930 3.811 6.004 1.00 96.69 185 ALA A N 1
ATOM 1407 C CA . ALA A 1 185 ? -10.416 4.673 4.941 1.00 96.69 185 ALA A CA 1
ATOM 1408 C C . ALA A 1 185 ? -11.304 5.910 4.709 1.00 96.69 185 ALA A C 1
ATOM 1410 O O . ALA A 1 185 ? -10.787 6.988 4.390 1.00 96.69 185 ALA A O 1
ATOM 1411 N N . ALA A 1 186 ? -12.624 5.759 4.846 1.00 96.62 186 ALA A N 1
ATOM 1412 C CA . ALA A 1 186 ? -13.577 6.858 4.743 1.00 96.62 186 ALA A CA 1
ATOM 1413 C C . ALA A 1 186 ? -13.411 7.850 5.905 1.00 96.62 186 ALA A C 1
ATOM 1415 O O . ALA A 1 186 ? -13.335 9.053 5.655 1.00 96.62 186 ALA A O 1
ATOM 1416 N N . ASP A 1 187 ? -13.254 7.359 7.137 1.00 96.94 187 ASP A N 1
ATOM 1417 C CA . ASP A 1 187 ? -13.006 8.191 8.321 1.00 96.94 187 ASP A CA 1
ATOM 1418 C C . ASP A 1 187 ? -11.731 9.029 8.166 1.00 96.94 187 ASP A C 1
ATOM 1420 O O . ASP A 1 187 ? -11.757 10.242 8.382 1.00 96.94 187 ASP A O 1
ATOM 1424 N N . PHE A 1 188 ? -10.636 8.411 7.710 1.00 96.06 188 PHE A N 1
ATOM 1425 C CA . PHE A 1 188 ? -9.395 9.134 7.421 1.00 96.06 188 PHE A CA 1
ATOM 1426 C C . PHE A 1 188 ? -9.610 10.233 6.369 1.00 96.06 188 PHE A C 1
ATOM 1428 O O . PHE A 1 188 ? -9.180 11.371 6.538 1.00 96.06 188 PHE A O 1
ATOM 1435 N N . SER A 1 189 ? -10.336 9.926 5.290 1.00 93.56 189 SER A N 1
ATOM 1436 C CA . SER A 1 189 ? -10.643 10.911 4.241 1.00 93.56 189 SER A CA 1
ATOM 1437 C C . SER A 1 189 ? -11.488 12.073 4.777 1.00 93.56 189 SER A C 1
ATOM 1439 O O . SER A 1 189 ? -11.282 13.225 4.396 1.00 93.56 189 SER A O 1
ATOM 1441 N N . TYR A 1 190 ? -12.412 11.793 5.698 1.00 93.31 190 TYR A N 1
ATOM 1442 C CA . TYR A 1 190 ? -13.247 12.804 6.337 1.00 93.31 190 TYR A CA 1
ATOM 1443 C C . TYR A 1 190 ? -12.445 13.738 7.256 1.00 93.31 190 TYR A C 1
ATOM 1445 O O . TYR A 1 190 ? -12.704 14.941 7.278 1.00 93.31 190 TYR A O 1
ATOM 1453 N N . GLN A 1 191 ? -11.427 13.234 7.963 1.00 92.00 191 GLN A N 1
ATOM 1454 C CA . GLN A 1 191 ? -10.531 14.068 8.783 1.00 92.00 191 GLN A CA 1
ATOM 1455 C C . GLN A 1 191 ? -9.792 15.129 7.959 1.00 92.00 191 GLN A C 1
ATOM 1457 O O . GLN A 1 191 ? -9.527 16.226 8.457 1.00 92.00 191 GLN A O 1
ATOM 1462 N N . LEU A 1 192 ? -9.489 14.810 6.700 1.00 91.19 192 LEU A N 1
ATOM 1463 C CA . LEU A 1 192 ? -8.781 15.684 5.766 1.00 91.19 192 LEU A CA 1
ATOM 1464 C C . LEU A 1 192 ? -9.705 16.663 5.031 1.00 91.19 192 LEU A C 1
ATOM 1466 O O . LEU A 1 192 ? -9.214 17.571 4.356 1.00 91.19 192 LEU A O 1
ATOM 1470 N N . ALA A 1 193 ? -11.026 16.521 5.164 1.00 87.50 193 ALA A N 1
ATOM 1471 C CA . ALA A 1 193 ? -11.981 17.379 4.478 1.00 87.50 193 ALA A CA 1
ATOM 1472 C C . ALA A 1 193 ? -11.746 18.868 4.797 1.00 87.50 193 ALA A C 1
ATOM 1474 O O . ALA A 1 193 ? -11.448 19.244 5.932 1.00 87.50 193 ALA A O 1
ATOM 1475 N N . HIS A 1 194 ? -11.933 19.717 3.781 1.00 86.12 194 HIS A N 1
ATOM 1476 C CA . HIS A 1 194 ? -11.762 21.177 3.837 1.00 86.12 194 HIS A CA 1
ATOM 1477 C C . HIS A 1 194 ? -10.329 21.689 4.052 1.00 86.12 194 HIS A C 1
ATOM 1479 O O . HIS A 1 194 ? -10.152 22.854 4.407 1.00 86.12 194 HIS A O 1
ATOM 1485 N N . ASN A 1 195 ? -9.313 20.867 3.796 1.00 82.38 195 ASN A N 1
ATOM 1486 C CA . ASN A 1 195 ? -7.920 21.307 3.784 1.00 82.38 195 ASN A CA 1
ATOM 1487 C C . ASN A 1 195 ? -7.371 21.386 2.356 1.00 82.38 195 ASN A C 1
ATOM 1489 O O . ASN A 1 195 ? -7.828 20.682 1.455 1.00 82.38 195 ASN A O 1
ATOM 1493 N N . VAL A 1 196 ? -6.366 22.240 2.172 1.00 83.62 196 VAL A N 1
ATOM 1494 C CA . VAL A 1 196 ? -5.558 22.327 0.953 1.00 83.62 196 VAL A CA 1
ATOM 1495 C C . VAL A 1 196 ? -4.137 21.939 1.331 1.00 83.62 196 VAL A C 1
ATOM 1497 O O . VAL A 1 196 ? -3.618 22.416 2.340 1.00 83.62 196 VAL A O 1
ATOM 1500 N N . TYR A 1 197 ? -3.531 21.066 0.534 1.00 82.38 197 TYR A N 1
ATOM 1501 C CA . TYR A 1 197 ? -2.172 20.586 0.746 1.00 82.38 197 TYR A CA 1
ATOM 1502 C C . TYR A 1 197 ? -1.345 20.878 -0.496 1.00 82.38 197 TYR A C 1
ATOM 1504 O O . TYR A 1 197 ? -1.798 20.618 -1.613 1.00 82.38 197 TYR A O 1
ATOM 1512 N N . ASP A 1 198 ? -0.135 21.386 -0.293 1.00 83.94 198 ASP A N 1
ATOM 1513 C CA . ASP A 1 198 ? 0.825 21.524 -1.377 1.00 83.94 198 ASP A CA 1
ATOM 1514 C C . ASP A 1 198 ? 1.325 20.143 -1.798 1.00 83.94 198 ASP A C 1
ATOM 1516 O O . ASP A 1 198 ? 1.577 19.260 -0.968 1.00 83.94 198 ASP A O 1
ATOM 1520 N N . LEU A 1 199 ? 1.462 19.955 -3.108 1.00 80.38 199 LEU A N 1
ATOM 1521 C CA . LEU A 1 199 ? 2.125 18.771 -3.626 1.00 80.38 199 LEU A CA 1
ATOM 1522 C C . LEU A 1 199 ? 3.624 18.854 -3.312 1.00 80.38 199 LEU A C 1
ATOM 1524 O O . LEU A 1 199 ? 4.201 19.945 -3.332 1.00 80.38 199 LEU A O 1
ATOM 1528 N N . PRO A 1 200 ? 4.263 17.715 -3.010 1.00 84.19 200 PRO A N 1
ATOM 1529 C CA . PRO A 1 200 ? 5.705 17.682 -2.841 1.00 84.19 200 PRO A CA 1
ATOM 1530 C C . PRO A 1 200 ? 6.404 18.080 -4.146 1.00 84.19 200 PRO A C 1
ATOM 1532 O O . PRO A 1 200 ? 5.907 17.784 -5.232 1.00 84.19 200 PRO A O 1
ATOM 1535 N N . ASP A 1 201 ? 7.566 18.724 -4.016 1.00 83.94 201 ASP A N 1
ATOM 1536 C CA . ASP A 1 201 ? 8.477 18.945 -5.140 1.00 83.94 201 ASP A CA 1
ATOM 1537 C C . ASP A 1 201 ? 8.860 17.593 -5.756 1.00 83.94 201 ASP A C 1
ATOM 1539 O O . ASP A 1 201 ? 9.207 16.647 -5.046 1.00 83.94 201 ASP A O 1
ATOM 1543 N N . ASP A 1 202 ? 8.752 17.505 -7.076 1.00 81.94 202 ASP A N 1
ATOM 1544 C CA . ASP A 1 202 ? 8.946 16.290 -7.855 1.00 81.94 202 ASP A CA 1
ATOM 1545 C C . ASP A 1 202 ? 10.152 16.361 -8.798 1.00 81.94 202 ASP A C 1
ATOM 1547 O O . ASP A 1 202 ? 10.309 15.509 -9.677 1.00 81.94 202 ASP A O 1
ATOM 1551 N N . SER A 1 203 ? 11.027 17.348 -8.583 1.00 82.62 203 SER A N 1
ATOM 1552 C CA . SER A 1 203 ? 12.277 17.517 -9.323 1.00 82.62 203 SER A CA 1
ATOM 1553 C C . SER A 1 203 ? 13.314 16.415 -9.050 1.00 82.62 203 SER A C 1
ATOM 1555 O O . SER A 1 203 ? 14.108 16.101 -9.938 1.00 82.62 203 SER A O 1
ATOM 1557 N N . ASP A 1 204 ? 13.283 15.786 -7.869 1.00 86.06 204 ASP A N 1
ATOM 1558 C CA . ASP A 1 204 ? 14.163 14.677 -7.469 1.00 86.06 204 ASP A CA 1
ATOM 1559 C C . ASP A 1 204 ? 13.347 13.398 -7.211 1.00 86.06 204 ASP A C 1
ATOM 1561 O O . ASP A 1 204 ? 12.893 13.115 -6.098 1.00 86.06 204 ASP A O 1
ATOM 1565 N N . ILE A 1 205 ? 13.134 12.621 -8.278 1.00 84.06 205 ILE A N 1
ATOM 1566 C CA . ILE A 1 205 ? 12.345 11.380 -8.238 1.00 84.06 205 ILE A CA 1
ATOM 1567 C C . ILE A 1 205 ? 12.943 10.351 -7.259 1.00 84.06 205 ILE A C 1
ATOM 1569 O O . ILE A 1 205 ? 12.175 9.818 -6.455 1.00 84.06 205 ILE A O 1
ATOM 1573 N N . PRO A 1 206 ? 14.263 10.061 -7.254 1.00 87.38 206 PRO A N 1
ATOM 1574 C CA . PRO A 1 206 ? 14.843 9.152 -6.269 1.00 87.38 206 PRO A CA 1
ATOM 1575 C C . PRO A 1 206 ? 14.614 9.577 -4.817 1.00 87.38 206 PRO A C 1
ATOM 1577 O O . PRO A 1 206 ? 14.266 8.733 -3.988 1.00 87.38 206 PRO A O 1
ATOM 1580 N N . ALA A 1 207 ? 14.754 10.867 -4.497 1.00 87.31 207 ALA A N 1
ATOM 1581 C CA . ALA A 1 207 ? 14.475 11.363 -3.149 1.00 87.31 207 ALA A CA 1
ATOM 1582 C C . ALA A 1 207 ? 12.993 11.214 -2.773 1.00 87.31 207 ALA A C 1
ATOM 1584 O O . ALA A 1 207 ? 12.666 10.878 -1.634 1.00 87.31 207 ALA A O 1
ATOM 1585 N N . LEU A 1 208 ? 12.098 11.428 -3.734 1.00 86.38 208 LEU A N 1
ATOM 1586 C CA . LEU A 1 208 ? 10.655 11.319 -3.552 1.00 86.38 208 LEU A CA 1
ATOM 1587 C C . LEU A 1 208 ? 10.187 9.858 -3.397 1.00 86.38 208 LEU A C 1
ATOM 1589 O O . LEU A 1 208 ? 9.300 9.575 -2.591 1.00 86.38 208 LEU A O 1
ATOM 1593 N N . CYS A 1 209 ? 10.795 8.931 -4.134 1.00 89.12 209 CYS A N 1
ATOM 1594 C CA . CYS A 1 209 ? 10.484 7.504 -4.089 1.00 89.12 209 CYS A CA 1
ATOM 1595 C C . CYS A 1 209 ? 11.226 6.741 -2.980 1.00 89.12 209 CYS A C 1
ATOM 1597 O O . CYS A 1 209 ? 10.787 5.665 -2.578 1.00 89.12 209 CYS A O 1
ATOM 1599 N N . GLY A 1 210 ? 12.366 7.246 -2.502 1.00 91.50 210 GLY A N 1
ATOM 1600 C CA . GLY A 1 210 ? 13.273 6.498 -1.623 1.00 91.50 210 GLY A CA 1
ATOM 1601 C C . GLY A 1 210 ? 14.015 5.352 -2.328 1.00 91.50 210 GLY A C 1
ATOM 1602 O O . GLY A 1 210 ? 14.662 4.536 -1.673 1.00 91.50 210 GLY A O 1
ATOM 1603 N N . PHE A 1 211 ? 13.916 5.273 -3.656 1.00 91.50 211 PHE A N 1
ATOM 1604 C CA . PHE A 1 211 ? 14.648 4.361 -4.531 1.00 91.50 211 PHE A CA 1
ATOM 1605 C C . PHE A 1 211 ? 14.777 4.996 -5.917 1.00 91.50 211 PHE A C 1
ATOM 1607 O O . PHE A 1 211 ? 13.962 5.840 -6.280 1.00 91.50 211 PHE A O 1
ATOM 1614 N N . ASP A 1 212 ? 15.770 4.578 -6.701 1.00 91.44 212 ASP A N 1
ATOM 1615 C CA . ASP A 1 212 ? 15.903 5.013 -8.092 1.00 91.44 212 ASP A CA 1
ATOM 1616 C C . ASP A 1 212 ? 15.081 4.089 -9.015 1.00 91.44 212 ASP A C 1
ATOM 1618 O O . ASP A 1 212 ? 15.453 2.927 -9.202 1.00 91.44 212 ASP A O 1
ATOM 1622 N N . PRO A 1 213 ? 13.955 4.552 -9.590 1.00 87.81 213 PRO A N 1
ATOM 1623 C CA . PRO A 1 213 ? 13.140 3.717 -10.467 1.00 87.81 213 PRO A CA 1
ATOM 1624 C C . PRO A 1 213 ? 13.812 3.410 -11.810 1.00 87.81 213 PRO A C 1
ATOM 1626 O O . PRO A 1 213 ? 13.432 2.430 -12.454 1.00 87.81 213 PRO A O 1
ATOM 1629 N N . ALA A 1 214 ? 14.807 4.196 -12.236 1.00 87.62 214 ALA A N 1
ATOM 1630 C CA . ALA A 1 214 ? 15.476 4.021 -13.524 1.00 87.62 214 ALA A CA 1
ATOM 1631 C C . ALA A 1 214 ? 16.372 2.774 -13.568 1.00 87.62 214 ALA A C 1
ATOM 1633 O O . ALA A 1 214 ? 16.656 2.263 -14.649 1.00 87.62 214 ALA A O 1
ATOM 1634 N N . VAL A 1 215 ? 16.789 2.260 -12.407 1.00 90.31 215 VAL A N 1
ATOM 1635 C CA . VAL A 1 215 ? 17.619 1.048 -12.314 1.00 90.31 215 VAL A CA 1
ATOM 1636 C C . VAL A 1 215 ? 16.802 -0.244 -12.207 1.00 90.31 215 VAL A C 1
ATOM 1638 O O . VAL A 1 215 ? 17.383 -1.327 -12.242 1.00 90.31 215 VAL A O 1
ATOM 1641 N N . LEU A 1 216 ? 15.473 -0.149 -12.065 1.00 87.50 216 LEU A N 1
ATOM 1642 C CA . LEU A 1 216 ? 14.589 -1.308 -11.926 1.00 87.50 216 LEU A CA 1
ATOM 1643 C C . LEU A 1 216 ? 14.038 -1.777 -13.284 1.00 87.50 216 LEU A C 1
ATOM 1645 O O . LEU A 1 216 ? 13.667 -0.933 -14.115 1.00 87.50 216 LEU A O 1
ATOM 1649 N N . PRO A 1 217 ? 13.928 -3.104 -13.497 1.00 83.88 217 PRO A N 1
ATOM 1650 C CA . PRO A 1 217 ? 13.371 -3.667 -14.720 1.00 83.88 217 PRO A CA 1
ATOM 1651 C C . PRO A 1 217 ? 11.845 -3.495 -14.814 1.00 83.88 217 PRO A C 1
ATOM 1653 O O . PRO A 1 217 ? 11.134 -3.434 -13.800 1.00 83.88 217 PRO A O 1
ATOM 1656 N N . ASN A 1 218 ? 11.368 -3.459 -16.062 1.00 74.69 218 ASN A N 1
ATOM 1657 C CA . ASN A 1 218 ? 9.958 -3.509 -16.463 1.00 74.69 218 ASN A CA 1
ATOM 1658 C C . ASN A 1 218 ? 9.587 -4.857 -17.083 1.00 74.69 218 ASN A C 1
ATOM 1660 O O . ASN A 1 218 ? 10.487 -5.488 -17.685 1.00 74.69 218 ASN A O 1
#

Secondary structure (DSSP, 8-state):
--SSHHHHHHHHHHHHHHHHTSSS---THHHHHHTT-PPPPPPP---PPPBPSSSS--TT-SSB-GGGTTSPPP-GGGGGSSSS---SS-SSS-HHHHHHHHHHSSS-HHHHHHHHHHHHHHHHHHHHGGGS-HHHHHHHHHHHHHHHHHHHHHHTSTT-S--HHHHHHHHHHHHT-SHHHHHHHHHHHHHTTT---PPPP-S-HHHHHTS-GGGS--

Foldseek 3Di:
DPPPVVVVVVVVVVVVVVVVVPPPPDPCVVVCVVVVNDPDPDPPPPPAFAEDPDLDDDPPDSHHHPLCPPADDQCPVQQVPDLLGDDPVPPQAHSQLLVVLCVVCVFFPLLSLLLSQLRNLLSVQLVCQQPDALVRLLVSVLSNLLSLLLLVVSQPPDPHPDPSVVSSVSSSCSSCVDPSSVNSNVSSVVSPPPDDDDRDDPPDSCVSSVHDSVPTGD

Radius of gyration: 23.81 Å; Cα contacts (8 Å, |Δi|>4): 212; chains: 1; bounding box: 34×59×84 Å

Solvent-accessible surface area (backbone atoms only — not comparable to full-atom values): 12976 Å² total; per-residue (Å²): 140,81,78,69,63,62,62,57,57,56,54,54,57,55,54,59,58,58,59,56,71,76,68,83,70,72,77,53,65,65,59,32,58,76,67,70,45,74,75,74,77,73,80,71,83,70,80,78,64,51,68,38,93,46,86,79,70,65,92,86,56,87,40,35,45,56,85,53,65,85,55,65,71,73,49,63,73,69,29,64,75,45,84,76,42,42,45,85,85,69,82,66,46,35,26,60,49,51,50,52,41,43,72,75,38,67,65,22,56,39,56,39,58,37,50,48,47,44,45,30,46,52,48,53,41,29,67,44,14,83,72,59,54,59,70,54,46,51,55,52,47,54,53,41,47,31,32,52,52,30,36,52,58,57,36,70,50,83,93,62,92,48,61,58,68,61,56,52,49,52,48,51,48,56,68,30,72,43,74,67,33,38,50,20,40,48,35,34,54,56,59,54,59,96,66,86,79,85,78,68,82,70,90,49,56,40,76,47,55,76,46,64,63,87,82,44,55,98

Mean predicted aligned error: 12.62 Å

Sequence (218 aa):
MKRKWWLVLVGLALIGVLWIFASGTVDTTLLQTALGVKPAPAPAATKEKPICSQAIVPTGADCIPQHMANLPPDPGEAGKATIDGIDADKDGVRDDVQRFIHETWPNSERARKALYLIAQSKQTAVHYGGELSKDEAAKLMLDISKRTVCYSRVSLMDGDTLVMQSAMEAVLNQVTNTPERWARAADFSYQLAHNVYDLPDDSDIPALCGFDPAVLPN

pLDDT: mean 81.81, std 16.86, range [42.81, 98.56]